Protein AF-T1H9W5-F1 (afdb_monomer)

Secondary structure (DSSP, 8-state):
--HHHHHHHHHHHHHHHHHHHHHHHHHHHHHHHHHTS---PPPS------PPPHHHHHHHHHHSS---EEEEEEE-TTS----HHHHHHHHHHH--TTTTT--EEEEEEEETTEEEEEES-HHHHHHHHT-HHHHTTTEEEEE-PPPPPEEEEEEEETT--HHHHHHHHHHHH-TTS-HHHHHHHEEEEEEES-TTSSEEEEEEEE-HHHHHHHHHH-EEEETTEEEEEEE-----B-TTT--BS--

Solvent-accessible surface area (backbone atoms only — not comparable to full-atom values): 14506 Å² total; per-residue (Å²): 138,61,68,74,58,53,54,56,52,50,52,52,53,50,51,52,51,53,53,51,50,52,54,50,52,53,50,52,53,51,51,50,56,60,69,69,49,80,74,84,72,75,71,94,70,72,79,71,80,76,66,84,45,70,67,58,55,53,50,55,61,68,70,68,60,79,82,60,37,47,32,38,37,30,67,40,94,88,58,84,88,50,48,28,69,55,48,51,49,50,48,60,74,67,50,62,51,74,88,70,72,54,60,70,78,45,79,45,78,74,51,73,51,20,33,31,40,30,23,73,42,68,71,53,52,53,51,62,52,67,37,62,67,43,56,75,68,47,37,42,58,41,72,64,68,82,83,66,51,39,34,32,38,39,63,40,59,55,88,58,49,75,66,55,50,52,51,30,38,38,60,70,70,38,69,90,56,57,68,68,63,46,58,78,34,46,41,82,73,51,79,47,75,65,89,90,50,68,46,28,26,42,33,32,39,28,36,70,71,55,46,54,55,55,58,73,58,41,51,48,45,45,88,95,38,82,18,48,50,48,79,51,78,85,85,51,63,27,89,86,78,66,41,72,72,74,113

Foldseek 3Di:
DPVVVVVVVVVVVVVVVVVVVVVVVVVVVVVVVVVPDPDPDDPPDPPPPPPQDPVNVVVVVVPPADDWWKKKKFAADPDDQDFCVVVVVLCVVQDDCVVVVFAWPDWDDDDRGMIMTTGNDPVNLVVVQPDVSCVVSRMHMDTPDDFFWKKKWWFAFPPDDPVLQLCQQCVQPPVPDDPVRSPVFKDWDDWDDDPPDRTIMTMIGGHPVVVVSCVVVQWTDRPPDTIGMDTDDDFDADPPPRDTPPD

Radius of gyration: 43.07 Å; Cα contacts (8 Å, |Δi|>4): 297; chains: 1; bounding box: 126×91×72 Å

Sequence (247 aa):
MVELLEDLVVERKTDELVQAQRRTEEAITSIQRTLARPSPQPPLAAEVERGVSFAAIVARQAEAAPPRQQLVVTTREGATPRTADEEKAAIKAVVKPVDGGWQVAGMKRRGPNSVLIETSSAAQASSIAQCPNLAGADLVVRPLGKLRPRIIVYGVPRALTEGEVLAAIKGQNFPNINEERFRESVKLVFKTGPRDRDMVNWVLEVTPEMRDIIKAQVRLYIEWNSCRVDDHLTVTRCYKCQALGHV

Structure (mmCIF, N/CA/C/O backbone):
data_AF-T1H9W5-F1
#
_entry.id   AF-T1H9W5-F1
#
loop_
_atom_site.group_PDB
_atom_site.id
_atom_site.type_symbol
_atom_site.label_atom_id
_atom_site.label_alt_id
_atom_site.label_comp_id
_atom_site.label_asym_id
_atom_site.label_entity_id
_atom_site.label_seq_id
_atom_site.pdbx_PDB_ins_code
_atom_site.Cartn_x
_atom_site.Cartn_y
_atom_site.Cartn_z
_atom_site.occupancy
_atom_site.B_iso_or_equiv
_atom_site.auth_seq_id
_atom_site.auth_comp_id
_atom_site.auth_asym_id
_atom_site.auth_atom_id
_atom_site.pdbx_PDB_model_num
ATOM 1 N N . MET A 1 1 ? -105.768 65.986 45.086 1.00 55.50 1 MET A N 1
ATOM 2 C CA . MET A 1 1 ? -104.878 65.268 46.032 1.00 55.50 1 MET A CA 1
ATOM 3 C C . MET A 1 1 ? -104.605 63.814 45.611 1.00 55.50 1 MET A C 1
ATOM 5 O O . MET A 1 1 ? -104.153 63.044 46.445 1.00 55.50 1 MET A O 1
ATOM 9 N N . VAL A 1 2 ? -104.873 63.429 44.352 1.00 57.81 2 VAL A N 1
ATOM 10 C CA . VAL A 1 2 ? -104.623 62.064 43.836 1.00 57.81 2 VAL A CA 1
ATOM 11 C C . VAL A 1 2 ? -103.510 62.082 42.778 1.00 57.81 2 VAL A C 1
ATOM 13 O O . VAL A 1 2 ? -102.620 61.249 42.847 1.00 57.81 2 VAL A O 1
ATOM 16 N N . GLU A 1 3 ? -103.452 63.110 41.923 1.00 56.12 3 GLU A N 1
ATOM 17 C CA . GLU A 1 3 ? -102.404 63.262 40.890 1.00 56.12 3 GLU A CA 1
ATOM 18 C C . GLU A 1 3 ? -100.976 63.369 41.465 1.00 56.12 3 GLU A C 1
ATOM 20 O O . GLU A 1 3 ? -100.061 62.712 40.987 1.00 56.12 3 GLU A O 1
ATOM 25 N N . LEU A 1 4 ? -100.788 64.079 42.586 1.00 57.84 4 LEU A N 1
ATOM 26 C CA . LEU A 1 4 ? -99.463 64.257 43.210 1.00 57.84 4 LEU A CA 1
ATOM 27 C C . LEU A 1 4 ? -98.840 62.962 43.768 1.00 57.84 4 LEU A C 1
ATOM 29 O O . LEU A 1 4 ? -97.636 62.917 44.007 1.00 57.84 4 LEU A O 1
ATOM 33 N N . LEU A 1 5 ? -99.645 61.926 44.029 1.00 60.09 5 LEU A N 1
ATOM 34 C CA . LEU A 1 5 ? -99.150 60.638 44.526 1.00 60.09 5 LEU A CA 1
ATOM 35 C C . LEU A 1 5 ? -98.729 59.708 43.385 1.00 60.09 5 LEU A C 1
ATOM 37 O O . LEU A 1 5 ? -97.821 58.902 43.575 1.00 60.09 5 LEU A O 1
ATOM 41 N N . GLU A 1 6 ? -99.354 59.824 42.213 1.00 60.50 6 GLU A N 1
ATOM 42 C CA . GLU A 1 6 ? -98.994 59.029 41.037 1.00 60.50 6 GLU A CA 1
ATOM 43 C C . GLU A 1 6 ? -97.672 59.516 40.430 1.00 60.50 6 GLU A C 1
ATOM 45 O O . GLU A 1 6 ? -96.794 58.691 40.166 1.00 60.50 6 GLU A O 1
ATOM 50 N N . ASP A 1 7 ? -97.462 60.833 40.349 1.00 61.91 7 ASP A N 1
ATOM 51 C CA . ASP A 1 7 ? -96.216 61.425 39.838 1.00 61.91 7 ASP A CA 1
ATOM 52 C C . ASP A 1 7 ? -94.989 61.030 40.685 1.00 61.91 7 ASP A C 1
ATOM 54 O O . ASP A 1 7 ? -93.958 60.621 40.152 1.00 61.91 7 ASP A O 1
ATOM 58 N N . LEU A 1 8 ? -95.124 61.014 42.017 1.00 64.75 8 LEU A N 1
ATOM 59 C CA . LEU A 1 8 ? -94.062 60.598 42.948 1.00 64.75 8 LEU A CA 1
ATOM 60 C C . LEU A 1 8 ? -93.696 59.106 42.835 1.00 64.75 8 LEU A C 1
ATOM 62 O O . LEU A 1 8 ? -92.560 58.709 43.111 1.00 64.75 8 LEU A O 1
ATOM 66 N N . VAL A 1 9 ? -94.654 58.253 42.458 1.00 68.06 9 VAL A N 1
ATOM 67 C CA . VAL A 1 9 ? -94.415 56.816 42.242 1.00 68.06 9 VAL A CA 1
ATOM 68 C C . VAL A 1 9 ? -93.754 56.574 40.886 1.00 68.06 9 VAL A C 1
ATOM 70 O O . VAL A 1 9 ? -92.906 55.683 40.776 1.00 68.06 9 VAL A O 1
ATOM 73 N N . VAL A 1 10 ? -94.104 57.366 39.870 1.00 69.44 10 VAL A N 1
ATOM 74 C CA . VAL A 1 10 ? -93.456 57.326 38.555 1.00 69.44 10 VAL A CA 1
ATOM 75 C C . VAL A 1 10 ? -92.003 57.786 38.665 1.00 69.44 10 VAL A C 1
ATOM 77 O O . VAL A 1 10 ? -91.128 57.051 38.211 1.00 69.44 10 VAL A O 1
ATOM 80 N N . GLU A 1 11 ? -91.725 58.895 39.359 1.00 69.50 11 GLU A N 1
ATOM 81 C CA . GLU A 1 11 ? -90.359 59.406 39.569 1.00 69.50 11 GLU A CA 1
ATOM 82 C C . GLU A 1 11 ? -89.449 58.387 40.276 1.00 69.50 11 GLU A C 1
ATOM 84 O O . GLU A 1 11 ? -88.335 58.111 39.825 1.00 69.50 11 GLU A O 1
ATOM 89 N N . ARG A 1 12 ? -89.944 57.725 41.333 1.00 72.19 12 ARG A N 1
ATOM 90 C CA . ARG A 1 12 ? -89.172 56.681 42.031 1.00 72.19 12 ARG A CA 1
ATOM 91 C C . ARG A 1 12 ? -88.879 55.471 41.150 1.00 72.19 12 ARG A C 1
ATOM 93 O O . ARG A 1 12 ? -87.768 54.948 41.184 1.00 72.19 12 ARG A O 1
ATOM 100 N N . LYS A 1 13 ? -89.847 55.031 40.340 1.00 75.56 13 LYS A N 1
ATOM 101 C CA . LYS A 1 13 ? -89.637 53.918 39.401 1.00 75.56 13 LYS A CA 1
ATOM 102 C C . LYS A 1 13 ? -88.671 54.292 38.279 1.00 75.56 13 LYS A C 1
ATOM 104 O O . LYS A 1 13 ? -87.887 53.443 37.855 1.00 75.56 13 LYS A O 1
ATOM 109 N N . THR A 1 14 ? -88.699 55.538 37.804 1.00 76.50 14 THR A N 1
ATOM 110 C CA . THR A 1 14 ? -87.731 56.014 36.810 1.00 76.50 14 THR A CA 1
ATOM 111 C C . THR A 1 14 ? -86.323 56.091 37.390 1.00 76.50 14 THR A C 1
ATOM 113 O O . THR A 1 14 ? -85.386 55.649 36.728 1.00 76.50 14 THR A O 1
ATOM 116 N N . ASP A 1 15 ? -86.165 56.529 38.641 1.00 80.38 15 ASP A N 1
ATOM 117 C CA . ASP A 1 15 ? -84.862 56.560 39.314 1.00 80.38 15 ASP A CA 1
ATOM 118 C C . ASP A 1 15 ? -84.287 55.153 39.530 1.00 80.38 15 ASP A C 1
ATOM 120 O O . ASP A 1 15 ? -83.098 54.921 39.292 1.00 80.38 15 ASP A O 1
ATOM 124 N N . GLU A 1 16 ? -85.122 54.184 39.914 1.00 82.69 16 GLU A N 1
ATOM 125 C CA . GLU A 1 16 ? -84.714 52.779 40.041 1.00 82.69 16 GLU A CA 1
ATOM 126 C C . GLU A 1 16 ? -84.266 52.184 38.697 1.00 82.69 16 GLU A C 1
ATOM 128 O O . GLU A 1 16 ? -83.243 51.494 38.633 1.00 82.69 16 GLU A O 1
ATOM 133 N N . LEU A 1 17 ? -84.977 52.491 37.606 1.00 81.00 17 LEU A N 1
ATOM 134 C CA . LEU A 1 17 ? -84.612 52.055 36.254 1.00 81.00 17 LEU A CA 1
ATOM 135 C C . LEU A 1 17 ? -83.297 52.686 35.777 1.00 81.00 17 LEU A C 1
ATOM 137 O O . LEU A 1 17 ? -82.452 51.986 35.215 1.00 81.00 17 LEU A O 1
ATOM 141 N N . VAL A 1 18 ? -83.081 53.975 36.049 1.00 84.19 18 VAL A N 1
ATOM 142 C CA . VAL A 1 18 ? -81.833 54.677 35.706 1.00 84.19 18 VAL A CA 1
ATOM 143 C C . VAL A 1 18 ? -80.653 54.117 36.505 1.00 84.19 18 VAL A C 1
ATOM 145 O O . VAL A 1 18 ? -79.568 53.909 35.955 1.00 84.19 18 VAL A O 1
ATOM 148 N N . GLN A 1 19 ? -80.846 53.806 37.790 1.00 84.44 19 GLN A N 1
ATOM 149 C CA . GLN A 1 19 ? -79.812 53.163 38.605 1.00 84.44 19 GLN A CA 1
ATOM 150 C C . GLN A 1 19 ? -79.506 51.736 38.134 1.00 84.44 19 GLN A C 1
ATOM 152 O O . GLN A 1 19 ? -78.340 51.332 38.127 1.00 84.44 19 GLN A O 1
ATOM 157 N N . ALA A 1 20 ? -80.520 50.980 37.706 1.00 83.69 20 ALA A N 1
ATOM 158 C CA . ALA A 1 20 ? -80.325 49.657 37.124 1.00 83.69 20 ALA A CA 1
ATOM 159 C C . ALA A 1 20 ? -79.524 49.730 35.812 1.00 83.69 20 ALA A C 1
ATOM 161 O O . ALA A 1 20 ? -78.570 48.969 35.646 1.00 83.69 20 ALA A O 1
ATOM 162 N N . GLN A 1 21 ? -79.836 50.685 34.927 1.00 85.12 21 GLN A N 1
ATOM 163 C CA . GLN A 1 21 ? -79.089 50.893 33.681 1.00 85.12 21 GLN A CA 1
ATOM 164 C C . GLN A 1 21 ? -77.616 51.234 33.939 1.00 85.12 21 GLN A C 1
ATOM 166 O O . GLN A 1 21 ? -76.739 50.578 33.376 1.00 85.12 21 GLN A O 1
ATOM 171 N N . ARG A 1 22 ? -77.317 52.149 34.871 1.00 87.44 22 ARG A N 1
ATOM 172 C CA . ARG A 1 22 ? -75.923 52.486 35.223 1.00 87.44 22 ARG A CA 1
ATOM 173 C C . ARG A 1 22 ? -75.125 51.276 35.708 1.00 87.44 22 ARG A C 1
ATOM 175 O O . ARG A 1 22 ? -73.997 51.072 35.271 1.00 87.44 22 ARG A O 1
ATOM 182 N N . ARG A 1 23 ? -75.723 50.417 36.542 1.00 87.44 23 ARG A N 1
ATOM 183 C CA . ARG A 1 23 ? -75.072 49.175 37.002 1.00 87.44 23 ARG A CA 1
ATOM 184 C C . ARG A 1 23 ? -74.772 48.223 35.846 1.00 87.44 23 ARG A C 1
ATOM 186 O O . ARG A 1 23 ? -73.725 47.579 35.840 1.00 87.44 23 ARG A O 1
ATOM 193 N N . THR A 1 24 ? -75.670 48.133 34.862 1.00 84.25 24 THR A N 1
ATOM 194 C CA . THR A 1 24 ? -75.424 47.303 33.674 1.00 84.25 24 THR A CA 1
ATOM 195 C C . THR A 1 24 ? -74.322 47.873 32.786 1.00 84.25 24 THR A C 1
ATOM 197 O O . THR A 1 24 ? -73.483 47.112 32.309 1.00 84.25 24 THR A O 1
ATOM 200 N N . GLU A 1 25 ? -74.250 49.194 32.619 1.00 88.88 25 GLU A N 1
ATOM 201 C CA . GLU A 1 25 ? -73.195 49.852 31.838 1.00 88.88 25 GLU A CA 1
ATOM 202 C C . GLU A 1 25 ? -71.820 49.708 32.499 1.00 88.88 25 GLU A C 1
ATOM 204 O O . GLU A 1 25 ? -70.830 49.407 31.827 1.00 88.88 25 GLU A O 1
ATOM 209 N N . GLU A 1 26 ? -71.752 49.837 33.825 1.00 88.38 26 GLU A N 1
ATOM 210 C CA . GLU A 1 26 ? -70.535 49.592 34.603 1.00 88.38 26 GLU A CA 1
ATOM 211 C C . GLU A 1 26 ? -70.078 48.131 34.482 1.00 88.38 26 GLU A C 1
ATOM 213 O O . GLU A 1 26 ? -68.894 47.863 34.243 1.00 88.38 26 GLU A O 1
ATOM 218 N N . ALA A 1 27 ? -71.014 47.178 34.558 1.00 85.25 27 ALA A N 1
ATOM 219 C CA . ALA A 1 27 ? -70.727 45.760 34.366 1.00 85.25 27 ALA A CA 1
ATOM 220 C C . ALA A 1 27 ? -70.200 45.471 32.950 1.00 85.25 27 ALA A C 1
ATOM 222 O O . ALA A 1 27 ? -69.163 44.820 32.806 1.00 85.25 27 ALA A O 1
ATOM 223 N N . ILE A 1 28 ? -70.842 46.009 31.908 1.00 86.00 28 ILE A N 1
ATOM 224 C CA . ILE A 1 28 ? -70.407 45.854 30.510 1.00 86.00 28 ILE A CA 1
ATOM 225 C C . ILE A 1 28 ? -69.014 46.460 30.310 1.00 86.00 28 ILE A C 1
ATOM 227 O O . ILE A 1 28 ? -68.145 45.825 29.710 1.00 86.00 28 ILE A O 1
ATOM 231 N N . THR A 1 29 ? -68.765 47.643 30.874 1.00 86.94 29 THR A N 1
ATOM 232 C CA . THR A 1 29 ? -67.461 48.316 30.798 1.00 86.94 29 THR A CA 1
ATOM 233 C C . THR A 1 29 ? -66.364 47.483 31.467 1.00 86.94 29 THR A C 1
ATOM 235 O O . THR A 1 29 ? -65.247 47.387 30.953 1.00 86.94 29 THR A O 1
ATOM 238 N N . SER A 1 30 ? -66.671 46.835 32.596 1.00 83.94 30 SER A N 1
ATOM 239 C CA . SER A 1 30 ? -65.722 45.950 33.281 1.00 83.94 30 SER A CA 1
ATOM 240 C C . SER A 1 30 ? -65.369 44.719 32.435 1.00 83.94 30 SER A C 1
ATOM 242 O O . SER A 1 30 ? -64.188 44.408 32.274 1.00 83.94 30 SER A O 1
ATOM 244 N N . ILE A 1 31 ? -66.366 44.093 31.798 1.00 81.38 31 ILE A N 1
ATOM 245 C CA . ILE A 1 31 ? -66.194 42.914 30.940 1.00 81.38 31 ILE A CA 1
ATOM 246 C C . ILE A 1 31 ? -65.383 43.275 29.692 1.00 81.38 31 ILE A C 1
ATOM 248 O O . ILE A 1 31 ? -64.461 42.547 29.323 1.00 81.38 31 ILE A O 1
ATOM 252 N N . GLN A 1 32 ? -65.663 44.426 29.075 1.00 82.56 32 GLN A N 1
ATOM 253 C CA . GLN A 1 32 ? -64.900 44.912 27.924 1.00 82.56 32 GLN A CA 1
ATOM 254 C C . GLN A 1 32 ? -63.424 45.147 28.271 1.00 82.56 32 GLN A C 1
ATOM 256 O O . GLN A 1 32 ? -62.556 44.776 27.483 1.00 82.56 32 GLN A O 1
ATOM 261 N N . ARG A 1 33 ? -63.106 45.674 29.465 1.00 76.88 33 ARG A N 1
ATOM 262 C CA . ARG A 1 33 ? -61.707 45.797 29.919 1.00 76.88 33 ARG A CA 1
ATOM 263 C C . ARG A 1 33 ? -61.034 44.445 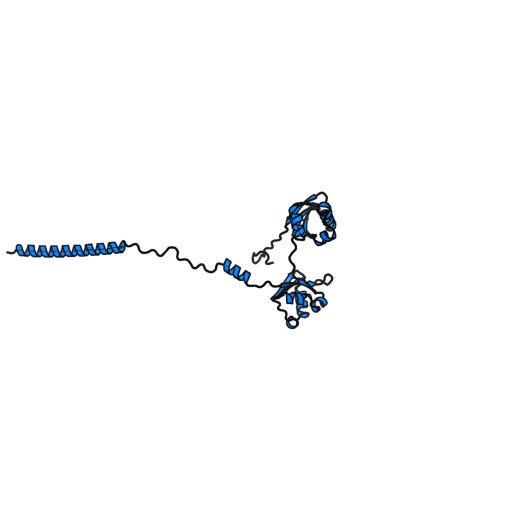30.136 1.00 76.88 33 ARG A C 1
ATOM 265 O O . ARG A 1 33 ? -59.842 44.321 29.864 1.00 76.88 33 ARG A O 1
ATOM 272 N N . THR A 1 34 ? -61.763 43.444 30.626 1.00 74.81 34 THR A N 1
ATOM 273 C CA . THR A 1 34 ? -61.215 42.093 30.806 1.00 74.81 34 THR A CA 1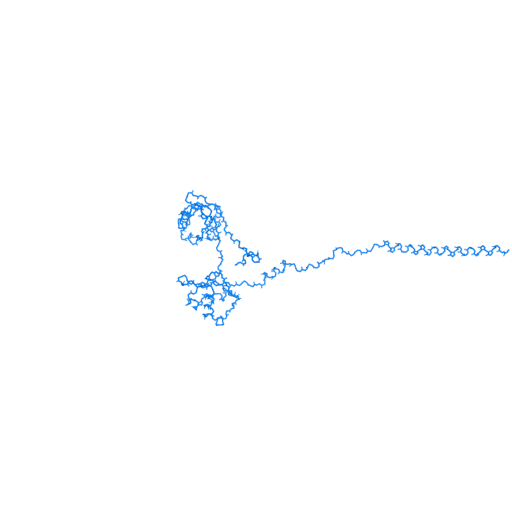
ATOM 274 C C . THR A 1 34 ? -60.943 41.413 29.464 1.00 74.81 34 THR A C 1
ATOM 276 O O . THR A 1 34 ? -59.885 40.812 29.303 1.00 74.81 34 THR A O 1
ATOM 279 N N . LEU A 1 35 ? -61.846 41.554 28.487 1.00 70.88 35 LEU A N 1
ATOM 280 C CA . LEU A 1 35 ? -61.692 40.977 27.146 1.00 70.88 35 LEU A CA 1
ATOM 281 C C . LEU A 1 35 ? -60.634 41.697 26.297 1.00 70.88 35 LEU A C 1
ATOM 283 O O . LEU A 1 35 ? -59.961 41.061 25.493 1.00 70.88 35 LEU A O 1
ATOM 287 N N . ALA A 1 36 ? -60.447 43.006 26.492 1.00 68.44 36 ALA A N 1
ATOM 288 C CA . ALA A 1 36 ? -59.421 43.786 25.798 1.00 68.44 36 ALA A CA 1
ATOM 289 C C . ALA A 1 36 ? -57.997 43.542 26.330 1.00 68.44 36 ALA A C 1
ATOM 291 O O . ALA A 1 36 ? -57.040 44.109 25.801 1.00 68.44 36 ALA A O 1
ATOM 292 N N . ARG A 1 37 ? -57.828 42.728 27.380 1.00 67.81 37 ARG A N 1
ATOM 293 C CA . ARG A 1 37 ? -56.508 42.389 27.906 1.00 67.81 37 ARG A CA 1
ATOM 294 C C . ARG A 1 37 ? -55.899 41.299 27.015 1.00 67.81 37 ARG A C 1
ATOM 296 O O . ARG A 1 37 ? -56.406 40.177 27.029 1.00 67.81 37 ARG A O 1
ATOM 303 N N . PRO A 1 38 ? -54.833 41.578 26.242 1.00 61.84 38 PRO A N 1
ATOM 304 C CA . PRO A 1 38 ? -54.198 40.541 25.444 1.00 61.84 38 PRO A CA 1
ATOM 305 C C . PRO A 1 38 ? -53.667 39.464 26.391 1.00 61.84 38 PRO A C 1
ATOM 307 O O . PRO A 1 38 ? -52.909 39.752 27.320 1.00 61.84 38 PRO A O 1
ATOM 310 N N . SER A 1 39 ? -54.100 38.221 26.184 1.00 64.38 39 SER A N 1
ATOM 311 C CA . SER A 1 39 ? -53.556 37.071 26.897 1.00 64.38 39 SER A CA 1
ATOM 312 C C . SER A 1 39 ? -52.045 37.005 26.647 1.00 64.38 39 SER A C 1
ATOM 314 O O . SER A 1 39 ? -51.642 37.122 25.484 1.00 64.38 39 SER A O 1
ATOM 316 N N . PRO A 1 40 ? -51.200 36.820 27.678 1.00 61.81 40 PRO A N 1
ATOM 317 C CA . PRO A 1 40 ? -49.774 36.632 27.467 1.00 61.81 40 PRO A CA 1
ATOM 318 C C . PRO A 1 40 ? -49.586 35.384 26.603 1.00 61.81 40 PRO A C 1
ATOM 320 O O . PRO A 1 40 ? -49.933 34.277 27.012 1.00 61.81 40 PRO A O 1
ATOM 323 N N . GLN A 1 41 ? -49.099 35.572 25.377 1.00 60.28 41 GLN A N 1
ATOM 324 C CA . GLN A 1 41 ? -48.722 34.445 24.538 1.00 60.28 41 GLN A CA 1
ATOM 325 C C . GLN A 1 41 ? -47.519 33.759 25.197 1.00 60.28 41 GLN A C 1
ATOM 327 O O . GLN A 1 41 ? -46.576 34.454 25.591 1.00 60.28 41 GLN A O 1
ATOM 332 N N . PRO A 1 42 ? -47.525 32.423 25.345 1.00 61.69 42 PRO A N 1
ATOM 333 C CA . PRO A 1 42 ? -46.321 31.718 25.752 1.00 61.69 42 PRO A CA 1
ATOM 334 C C . PRO A 1 42 ? -45.212 32.022 24.730 1.00 61.69 42 PRO A C 1
ATOM 336 O O . PRO A 1 42 ? -45.506 32.126 23.534 1.00 61.69 42 PRO A O 1
ATOM 339 N N . PRO A 1 43 ? -43.953 32.211 25.164 1.00 63.09 43 PRO A N 1
ATOM 340 C CA . PRO A 1 43 ? -42.864 32.519 24.248 1.00 63.09 43 PRO A CA 1
ATOM 341 C C . PRO A 1 43 ? -42.774 31.433 23.170 1.00 63.09 43 PRO A C 1
ATOM 343 O O . PRO A 1 43 ? -42.706 30.245 23.473 1.00 63.09 43 PRO A O 1
ATOM 346 N N . LEU A 1 44 ? -42.764 31.853 21.902 1.00 57.53 44 LEU A N 1
ATOM 347 C CA . LEU A 1 44 ? -42.760 30.979 20.718 1.00 57.53 44 LEU A CA 1
ATOM 348 C C . LEU A 1 44 ? -41.480 30.122 20.589 1.00 57.53 44 LEU A C 1
ATOM 350 O O . LEU A 1 44 ? -41.373 29.281 19.704 1.00 57.53 44 LEU A O 1
ATOM 354 N N . ALA A 1 45 ? -40.511 30.325 21.479 1.00 56.59 45 ALA A N 1
ATOM 355 C CA . ALA A 1 45 ? -39.283 29.558 21.579 1.00 56.59 45 ALA A CA 1
ATOM 356 C C . ALA A 1 45 ? -39.168 28.969 22.989 1.00 56.59 45 ALA A C 1
ATOM 358 O O . ALA A 1 45 ? -38.380 29.431 23.810 1.00 56.59 45 ALA A O 1
ATOM 359 N N . ALA A 1 46 ? -39.958 27.935 23.278 1.00 55.72 46 ALA A N 1
ATOM 360 C CA . ALA A 1 46 ? -39.495 26.955 24.247 1.00 55.72 46 ALA A CA 1
ATOM 361 C C . ALA A 1 46 ? -38.229 26.334 23.642 1.00 55.72 46 ALA A C 1
ATOM 363 O O . ALA A 1 46 ? -38.292 25.728 22.569 1.00 55.72 46 ALA A O 1
ATOM 364 N N . GLU A 1 47 ? -37.073 26.552 24.271 1.00 54.44 47 GLU A N 1
ATOM 365 C CA . GLU A 1 47 ? -35.858 25.814 23.949 1.00 54.44 47 GLU A CA 1
ATOM 366 C C . GLU A 1 47 ? -36.176 24.330 24.112 1.00 54.44 47 GLU A C 1
ATOM 368 O O . GLU A 1 47 ? -36.233 23.799 25.217 1.00 54.44 47 GLU A O 1
ATOM 373 N N . VAL A 1 48 ? -36.453 23.659 22.995 1.00 57.91 48 VAL A N 1
ATOM 374 C CA . VAL A 1 48 ? -36.484 22.204 22.955 1.00 57.91 48 VAL A CA 1
ATOM 375 C C . VAL A 1 48 ? -35.100 21.779 23.413 1.00 57.91 48 VAL A C 1
ATOM 377 O O . VAL A 1 48 ? -34.125 22.076 22.715 1.00 57.91 48 VAL A O 1
ATOM 380 N N . GLU A 1 49 ? -35.005 21.147 24.586 1.00 59.59 49 GLU A N 1
ATOM 381 C CA . GLU A 1 49 ? -33.762 20.538 25.044 1.00 59.59 49 GLU A CA 1
ATOM 382 C C . GLU A 1 49 ? -33.268 19.649 23.910 1.00 59.59 49 GLU A C 1
ATOM 384 O O . GLU A 1 49 ? -33.860 18.615 23.584 1.00 59.59 49 GLU A O 1
ATOM 389 N N . ARG A 1 50 ? -32.229 20.115 23.213 1.00 62.62 50 ARG A N 1
ATOM 390 C CA . ARG A 1 50 ? -31.662 19.374 22.099 1.00 62.62 50 ARG A CA 1
ATOM 391 C C . ARG A 1 50 ? -31.045 18.140 22.726 1.00 62.62 50 ARG A C 1
ATOM 393 O O . ARG A 1 50 ? -29.964 18.218 23.308 1.00 62.62 50 ARG A O 1
ATOM 400 N N . GLY A 1 51 ? -31.752 17.016 22.622 1.00 69.81 51 GLY A N 1
ATOM 401 C CA . GLY A 1 51 ? -31.206 15.716 22.970 1.00 69.81 51 GLY A CA 1
ATOM 402 C C . GLY A 1 51 ? -29.829 15.556 22.331 1.00 69.81 51 GLY A C 1
ATOM 403 O O . GLY A 1 51 ? -29.545 16.148 21.283 1.00 69.81 51 GLY A O 1
ATOM 404 N N . VAL A 1 52 ? -28.960 14.792 22.995 1.00 74.44 52 VAL A N 1
ATOM 405 C CA . VAL A 1 52 ? -27.578 14.578 22.555 1.00 74.44 52 VAL A CA 1
ATOM 406 C C . VAL A 1 52 ? -27.581 14.264 21.062 1.00 74.44 52 VAL A C 1
ATOM 408 O O . VAL A 1 52 ? -28.198 13.292 20.623 1.00 74.44 52 VAL A O 1
ATOM 411 N N . SER A 1 53 ? -26.944 15.131 20.273 1.00 81.75 53 SER A N 1
ATOM 412 C CA . SER A 1 53 ? -26.976 14.997 18.822 1.00 81.75 53 SER A CA 1
ATOM 413 C C . SER A 1 53 ? -26.350 13.665 18.418 1.00 81.75 53 SER A C 1
ATOM 415 O O . SER A 1 53 ? -25.409 13.186 19.056 1.00 81.75 53 SER A O 1
ATOM 417 N N . PHE A 1 54 ? -26.834 13.070 17.328 1.00 74.50 54 PHE A N 1
ATOM 418 C CA . PHE A 1 54 ? -26.240 11.845 16.791 1.00 74.50 54 PHE A CA 1
ATOM 419 C C . PHE A 1 54 ? -24.720 11.995 16.594 1.00 74.50 54 PHE A C 1
ATOM 421 O O . PHE A 1 54 ? -23.957 11.103 16.953 1.00 74.50 54 PHE A O 1
ATOM 428 N N . ALA A 1 55 ? -24.270 13.168 16.131 1.00 73.81 55 ALA A N 1
ATOM 429 C CA . ALA A 1 55 ? -22.853 13.495 16.003 1.00 73.81 55 ALA A CA 1
ATOM 430 C C . ALA A 1 55 ? -22.094 13.428 17.344 1.00 73.81 55 ALA A C 1
ATOM 432 O O . ALA A 1 55 ? -20.990 12.893 17.385 1.00 73.81 55 ALA A O 1
ATOM 433 N N . ALA A 1 56 ? -22.685 13.901 18.447 1.00 78.06 56 ALA A N 1
ATOM 434 C CA . ALA A 1 56 ? -22.083 13.822 19.779 1.00 78.06 56 ALA A CA 1
ATOM 435 C C . ALA A 1 56 ? -22.046 12.384 20.333 1.00 78.06 56 ALA A C 1
ATOM 437 O O . ALA A 1 56 ? -21.095 12.011 21.019 1.00 78.06 56 ALA A O 1
ATOM 438 N N . ILE A 1 57 ? -23.038 11.549 20.005 1.00 76.50 57 ILE A N 1
ATOM 439 C CA . ILE A 1 57 ? -23.035 10.120 20.362 1.00 76.50 57 ILE A CA 1
ATOM 440 C C . ILE A 1 57 ? -21.927 9.379 19.601 1.00 76.50 57 ILE A C 1
ATOM 442 O O . ILE A 1 57 ? -21.174 8.612 20.201 1.00 76.50 57 ILE A O 1
ATOM 446 N N . VAL A 1 58 ? -21.787 9.637 18.297 1.00 73.25 58 VAL A N 1
ATOM 447 C CA . VAL A 1 58 ? -20.736 9.033 17.460 1.00 73.25 58 VAL A CA 1
ATOM 448 C C . VAL A 1 58 ? -19.343 9.495 17.893 1.00 73.25 58 VAL A C 1
ATOM 450 O O . VAL A 1 58 ? -18.439 8.668 17.997 1.00 73.25 58 VAL A O 1
ATOM 453 N N . ALA A 1 59 ? -19.169 10.781 18.213 1.00 69.44 59 ALA A N 1
ATOM 454 C CA . ALA A 1 59 ? -17.904 11.306 18.729 1.00 69.44 59 ALA A CA 1
ATOM 455 C C . ALA A 1 59 ? -17.488 10.602 20.032 1.00 69.44 59 ALA A C 1
ATOM 457 O O . ALA A 1 59 ? -16.366 10.114 20.138 1.00 69.44 59 ALA A O 1
ATOM 458 N N . ARG A 1 60 ? -18.426 10.422 20.972 1.00 62.69 60 ARG A N 1
ATOM 459 C CA . ARG A 1 60 ? -18.179 9.675 22.216 1.00 62.69 60 ARG A CA 1
ATOM 460 C C . ARG A 1 60 ? -17.805 8.211 21.984 1.00 62.69 60 ARG A C 1
ATOM 462 O O . ARG A 1 60 ? -16.983 7.673 22.717 1.00 62.69 60 ARG A O 1
ATOM 469 N N . GLN A 1 61 ? -18.388 7.553 20.981 1.00 60.03 61 GLN A N 1
ATOM 470 C CA . GLN A 1 61 ? -18.003 6.183 20.622 1.00 60.03 61 GLN A CA 1
ATOM 471 C C . GLN A 1 61 ? -16.609 6.111 19.988 1.00 60.03 61 GLN A C 1
ATOM 473 O O . GLN A 1 61 ? -15.892 5.138 20.218 1.00 60.03 61 GLN A O 1
ATOM 478 N N . ALA A 1 62 ? -16.213 7.129 19.220 1.00 57.78 62 ALA A N 1
ATOM 479 C CA . ALA A 1 62 ? -14.886 7.209 18.614 1.00 57.78 62 ALA A CA 1
ATOM 480 C C . ALA A 1 62 ? -13.777 7.485 19.647 1.00 57.78 62 ALA A C 1
ATOM 482 O O . ALA A 1 62 ? -12.669 6.977 19.496 1.00 57.78 62 ALA A O 1
ATOM 483 N N . GLU A 1 63 ? -14.074 8.236 20.711 1.00 55.38 63 GLU A N 1
ATOM 484 C CA . GLU A 1 63 ? -13.119 8.568 21.782 1.00 55.38 63 GLU A CA 1
ATOM 485 C C . GLU A 1 63 ? -12.888 7.432 22.799 1.00 55.38 63 GLU A C 1
ATOM 487 O O . GLU A 1 63 ? -11.893 7.445 23.521 1.00 55.38 63 GLU A O 1
ATOM 492 N N 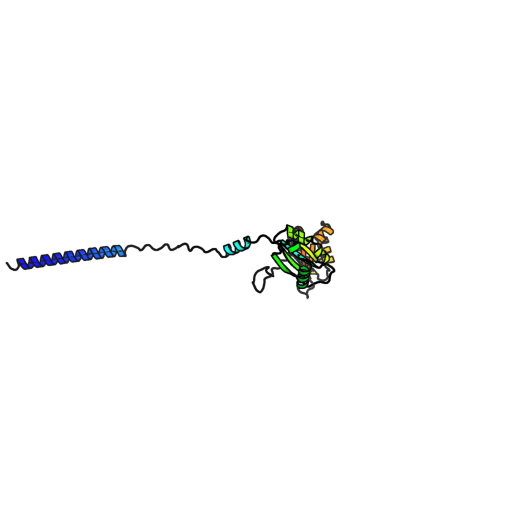. ALA A 1 64 ? -13.774 6.433 22.876 1.00 52.38 64 ALA A N 1
ATOM 493 C CA . ALA A 1 64 ? -13.824 5.514 24.019 1.00 52.38 64 ALA A CA 1
ATOM 494 C C . ALA A 1 64 ? -12.886 4.291 23.959 1.00 52.38 64 ALA A C 1
ATOM 496 O O . ALA A 1 64 ? -12.753 3.587 24.961 1.00 52.38 64 ALA A O 1
ATOM 497 N N . ALA A 1 65 ? -12.242 3.989 22.827 1.00 57.97 65 ALA A N 1
ATOM 498 C CA . ALA A 1 65 ? -11.403 2.794 22.711 1.00 57.97 65 ALA A CA 1
ATOM 499 C C . ALA A 1 65 ? -9.908 3.154 22.643 1.00 57.97 65 ALA A C 1
ATOM 501 O O . ALA A 1 65 ? -9.497 3.812 21.684 1.00 57.97 65 ALA A O 1
ATOM 502 N N . PRO A 1 66 ? -9.062 2.690 23.589 1.00 60.09 66 PRO A N 1
ATOM 503 C CA . PRO A 1 66 ? -7.619 2.842 23.448 1.00 60.09 66 PRO A CA 1
ATOM 504 C C . PRO A 1 66 ? -7.145 2.152 22.157 1.00 60.09 66 PRO A C 1
ATOM 506 O O . PRO A 1 66 ? -7.698 1.106 21.784 1.00 60.09 66 PRO A O 1
ATOM 509 N N . PRO A 1 67 ? -6.137 2.712 21.460 1.00 63.53 67 PRO A N 1
ATOM 510 C CA . PRO A 1 67 ? -5.662 2.168 20.196 1.00 63.53 67 PRO A CA 1
ATOM 511 C C . PRO A 1 67 ? -5.137 0.748 20.414 1.00 63.53 67 PRO A C 1
ATOM 513 O O . PRO A 1 67 ? -4.110 0.531 21.057 1.00 63.53 67 PRO A O 1
ATOM 516 N N . ARG A 1 68 ? -5.870 -0.231 19.880 1.00 72.44 68 ARG A N 1
ATOM 517 C CA . ARG A 1 68 ? -5.479 -1.640 19.937 1.00 72.44 68 ARG A CA 1
ATOM 518 C C . ARG A 1 68 ? -4.258 -1.851 19.060 1.00 72.44 68 ARG A C 1
ATOM 520 O O . ARG A 1 68 ? -4.222 -1.400 17.916 1.00 72.44 68 ARG A O 1
ATOM 527 N N . GLN A 1 69 ? -3.279 -2.570 19.585 1.00 76.62 69 GLN A N 1
ATOM 528 C CA . GLN A 1 69 ? -2.114 -2.964 18.811 1.00 76.62 69 GLN A CA 1
ATOM 529 C C . GLN A 1 69 ? -2.495 -4.164 17.955 1.00 76.62 69 GLN A C 1
ATOM 531 O O . GLN A 1 69 ? -3.092 -5.126 18.435 1.00 76.62 69 GLN A O 1
ATOM 536 N N . GLN A 1 70 ? -2.209 -4.072 16.662 1.00 76.75 70 GLN A N 1
ATOM 537 C CA . GLN A 1 70 ? -2.591 -5.085 15.691 1.00 76.75 70 GLN A CA 1
ATOM 538 C C . GLN A 1 70 ? -1.337 -5.790 15.184 1.00 76.75 70 GLN A C 1
ATOM 540 O O . GLN A 1 70 ? -0.416 -5.157 14.671 1.00 76.75 70 GLN A O 1
ATOM 545 N N . LEU A 1 71 ? -1.306 -7.109 15.326 1.00 76.88 71 LEU A N 1
ATOM 546 C CA . LEU A 1 71 ? -0.249 -7.972 14.819 1.00 76.88 71 LEU A CA 1
ATOM 547 C C . LEU A 1 71 ? -0.798 -8.801 13.670 1.00 76.88 71 LEU A C 1
ATOM 549 O O . LEU A 1 71 ? -1.885 -9.370 13.764 1.00 76.88 71 LEU A O 1
ATOM 553 N N . VAL A 1 72 ? -0.032 -8.896 12.594 1.00 77.75 72 VAL A N 1
ATOM 554 C CA . VAL A 1 72 ? -0.322 -9.784 11.476 1.00 77.75 72 VAL A CA 1
ATOM 555 C C . VAL A 1 72 ? 0.558 -11.013 11.609 1.00 77.75 72 VAL A C 1
ATOM 557 O O . VAL A 1 72 ? 1.783 -10.909 11.640 1.00 77.75 72 VAL A O 1
ATOM 560 N N . VAL A 1 73 ? -0.077 -12.174 11.656 1.00 78.31 73 VAL A N 1
ATOM 561 C CA . VAL A 1 73 ? 0.583 -13.472 11.592 1.00 78.31 73 VAL A CA 1
ATOM 562 C C . VAL A 1 73 ? 0.399 -14.023 10.185 1.00 78.31 73 VAL A C 1
ATOM 564 O O . VAL A 1 73 ? -0.720 -14.066 9.670 1.00 78.31 73 VAL A O 1
ATOM 567 N N . THR A 1 74 ? 1.507 -14.403 9.560 1.00 71.38 74 THR A N 1
ATOM 568 C CA . THR A 1 74 ? 1.557 -15.038 8.236 1.00 71.38 74 THR A CA 1
ATOM 569 C C . THR A 1 74 ? 2.455 -16.258 8.298 1.00 71.38 74 THR A C 1
ATOM 571 O O . THR A 1 74 ? 3.471 -16.218 8.991 1.00 71.38 74 THR A O 1
ATOM 574 N N . THR A 1 75 ? 2.158 -17.306 7.535 1.00 71.62 75 THR A N 1
ATOM 575 C CA . THR A 1 75 ? 3.142 -18.367 7.273 1.00 71.62 75 THR A CA 1
ATOM 576 C C . THR A 1 75 ? 4.426 -17.800 6.662 1.00 71.62 75 THR A C 1
ATOM 578 O O . THR A 1 75 ? 4.381 -16.877 5.844 1.00 71.62 75 THR A O 1
ATOM 581 N N . ARG A 1 76 ? 5.574 -18.358 7.053 1.00 71.12 76 ARG A N 1
ATOM 582 C CA . ARG A 1 76 ? 6.888 -18.055 6.475 1.00 71.12 76 ARG A CA 1
ATOM 583 C C . ARG A 1 76 ? 6.865 -18.278 4.957 1.00 71.12 76 ARG A C 1
ATOM 585 O O . ARG A 1 76 ? 6.278 -19.246 4.474 1.00 71.12 76 ARG A O 1
ATOM 592 N N . GLU A 1 77 ? 7.514 -17.382 4.213 1.00 57.28 77 GLU A N 1
ATOM 593 C CA . GLU A 1 77 ? 7.701 -17.515 2.763 1.00 57.28 77 GLU A CA 1
ATOM 594 C C . GLU A 1 77 ? 8.470 -18.818 2.473 1.00 57.28 77 GLU A C 1
ATOM 596 O O . GLU A 1 77 ? 9.624 -18.956 2.871 1.00 57.28 77 GLU A O 1
ATOM 601 N N . GLY A 1 78 ? 7.798 -19.799 1.859 1.00 52.09 78 GLY A N 1
ATOM 602 C CA . GLY A 1 78 ? 8.347 -21.133 1.566 1.00 52.09 78 GLY A CA 1
ATOM 603 C C . GLY A 1 78 ? 7.617 -22.309 2.232 1.00 52.09 78 GLY A C 1
ATOM 604 O O . GLY A 1 78 ? 7.829 -23.448 1.825 1.00 52.09 78 GLY A O 1
ATOM 605 N N . ALA A 1 79 ? 6.730 -22.063 3.201 1.00 60.06 79 ALA A N 1
ATOM 606 C CA . ALA A 1 79 ? 5.850 -23.095 3.757 1.00 60.06 79 ALA A CA 1
ATOM 607 C C . ALA A 1 79 ? 4.576 -23.266 2.906 1.00 60.06 79 ALA A C 1
ATOM 609 O O . ALA A 1 79 ? 4.154 -22.343 2.205 1.00 60.06 79 ALA A O 1
ATOM 610 N N . THR A 1 80 ? 3.934 -24.441 2.973 1.00 57.09 80 THR A N 1
ATOM 611 C CA . THR A 1 80 ? 2.645 -24.679 2.299 1.00 57.09 80 THR A CA 1
ATOM 612 C C . THR A 1 80 ? 1.627 -23.626 2.749 1.00 57.09 80 THR A C 1
ATOM 614 O O . THR A 1 80 ? 1.419 -23.502 3.962 1.00 57.09 80 THR A O 1
ATOM 617 N N . PRO A 1 81 ? 0.994 -22.878 1.825 1.00 59.62 81 PRO A N 1
ATOM 618 C CA . PRO A 1 81 ? 0.047 -21.834 2.187 1.00 59.62 81 PRO A CA 1
ATOM 619 C C . PRO A 1 81 ? -1.135 -22.465 2.921 1.00 59.62 81 PRO A C 1
ATOM 621 O O . PRO A 1 81 ? -1.904 -23.223 2.333 1.00 59.62 81 PRO A O 1
ATOM 624 N N . ARG A 1 82 ? -1.256 -22.168 4.215 1.00 64.94 82 ARG A N 1
ATOM 625 C CA . ARG A 1 82 ? -2.400 -22.584 5.026 1.00 64.94 82 ARG A CA 1
ATOM 626 C C . ARG A 1 82 ? -3.506 -21.554 4.897 1.00 64.94 82 ARG A C 1
ATOM 628 O O . ARG A 1 82 ? -3.251 -20.351 4.815 1.00 64.94 82 ARG A O 1
ATOM 635 N N . THR A 1 83 ? -4.746 -22.024 4.902 1.00 74.00 83 THR A N 1
ATOM 636 C CA . THR A 1 83 ? -5.895 -21.118 4.924 1.00 74.00 83 THR A CA 1
ATOM 637 C C . THR A 1 83 ? -5.918 -20.391 6.268 1.00 74.00 83 THR A C 1
ATOM 639 O O . THR A 1 83 ? -5.595 -20.980 7.295 1.00 74.00 83 THR A O 1
ATOM 642 N N . ALA A 1 84 ? -6.352 -19.130 6.313 1.00 70.56 84 ALA A N 1
ATOM 643 C CA . ALA A 1 84 ? -6.373 -18.363 7.562 1.00 70.56 84 ALA A CA 1
ATOM 644 C C . ALA A 1 84 ? -7.131 -19.049 8.721 1.00 70.56 84 ALA A C 1
ATOM 646 O O . ALA A 1 84 ? -6.852 -18.769 9.882 1.00 70.56 84 ALA A O 1
ATOM 647 N N . ASP A 1 85 ? -8.089 -19.936 8.444 1.00 75.38 85 ASP A N 1
ATOM 648 C CA . ASP A 1 85 ? -8.792 -20.695 9.487 1.00 75.38 85 ASP A CA 1
ATOM 649 C C . ASP A 1 85 ? -7.953 -21.868 10.032 1.00 75.38 85 ASP A C 1
ATOM 651 O O . ASP A 1 85 ? -7.988 -22.145 11.232 1.00 75.38 85 ASP A O 1
ATOM 655 N N . GLU A 1 86 ? -7.108 -22.474 9.197 1.00 77.06 86 GLU A N 1
ATOM 656 C CA . GLU A 1 86 ? -6.097 -23.455 9.608 1.00 77.06 86 GLU A CA 1
ATOM 657 C C . GLU A 1 86 ? -4.963 -22.780 10.387 1.00 77.06 86 GLU A C 1
ATOM 659 O O . GLU A 1 86 ? -4.507 -23.309 11.397 1.00 77.06 86 GLU A O 1
ATOM 664 N N . GLU A 1 87 ? -4.542 -21.577 9.979 1.00 75.38 87 GLU A N 1
ATOM 665 C CA . GLU A 1 87 ? -3.574 -20.770 10.732 1.00 75.38 87 GLU A CA 1
ATOM 666 C C . GLU A 1 87 ? -4.117 -20.401 12.118 1.00 75.38 87 GLU A C 1
ATOM 668 O O . GLU A 1 87 ? -3.408 -20.530 13.114 1.00 75.38 87 GLU A O 1
ATOM 673 N N . LYS A 1 88 ? -5.396 -20.011 12.225 1.00 77.19 88 LYS A N 1
ATOM 674 C CA . LYS A 1 88 ? -6.044 -19.777 13.528 1.00 77.19 88 LYS A CA 1
ATOM 675 C C . LYS A 1 88 ? -6.050 -21.035 14.390 1.00 77.19 88 LYS A C 1
ATOM 677 O O . LYS A 1 88 ? -5.812 -20.937 15.593 1.00 77.19 88 LYS A O 1
ATOM 682 N N . ALA A 1 89 ? -6.341 -22.197 13.805 1.00 78.44 89 ALA A N 1
ATOM 683 C CA . ALA A 1 89 ? -6.319 -23.467 14.524 1.00 78.44 89 ALA A CA 1
ATOM 684 C C . ALA A 1 89 ? -4.899 -23.812 15.003 1.00 78.44 89 ALA A C 1
ATOM 686 O O . ALA A 1 89 ? -4.719 -24.162 16.168 1.00 78.44 89 ALA A O 1
ATOM 687 N N . ALA A 1 90 ? -3.890 -23.618 14.151 1.00 76.44 90 ALA A N 1
ATOM 688 C CA . ALA A 1 90 ? -2.487 -23.818 14.495 1.00 76.44 90 ALA A CA 1
ATOM 689 C C . ALA A 1 90 ? -2.035 -22.877 15.622 1.00 76.44 90 ALA A C 1
ATOM 691 O O . ALA A 1 90 ? -1.421 -23.329 16.585 1.00 76.44 90 ALA A O 1
ATOM 692 N N . ILE A 1 91 ? -2.401 -21.591 15.569 1.00 78.19 91 ILE A N 1
ATOM 693 C CA . ILE A 1 91 ? -2.071 -20.639 16.638 1.00 78.19 91 ILE A CA 1
ATOM 694 C C . ILE A 1 91 ? -2.752 -21.049 17.949 1.00 78.19 91 ILE A C 1
ATOM 696 O O . ILE A 1 91 ? -2.102 -21.036 18.986 1.00 78.19 91 ILE A O 1
ATOM 700 N N . LYS A 1 92 ? -4.022 -21.472 17.924 1.00 80.62 92 LYS A N 1
ATOM 701 C CA . LYS A 1 92 ? -4.725 -21.953 19.129 1.00 80.62 92 LYS A CA 1
ATOM 702 C C . LYS A 1 92 ? -4.116 -23.229 19.719 1.00 80.62 92 LYS A C 1
ATOM 704 O O . LYS A 1 92 ? -4.166 -23.406 20.930 1.00 80.62 92 LYS A O 1
ATOM 709 N N . ALA A 1 93 ? -3.578 -24.116 18.883 1.00 78.12 93 ALA A N 1
ATOM 710 C CA . ALA A 1 93 ? -2.940 -25.352 19.334 1.00 78.12 93 ALA A CA 1
ATOM 711 C C . ALA A 1 93 ? -1.558 -25.098 19.958 1.00 78.12 93 ALA A C 1
ATOM 713 O O . ALA A 1 93 ? -1.183 -25.756 20.924 1.00 78.12 93 ALA A O 1
ATOM 714 N N . VAL A 1 94 ? -0.812 -24.140 19.404 1.00 75.69 94 VAL A N 1
ATOM 715 C CA . VAL A 1 94 ? 0.579 -23.852 19.782 1.00 75.69 94 VAL A CA 1
ATOM 716 C C . VAL A 1 94 ? 0.677 -22.828 20.916 1.00 75.69 94 VAL A C 1
ATOM 718 O O . VAL A 1 94 ? 1.584 -22.898 21.743 1.00 75.69 94 VAL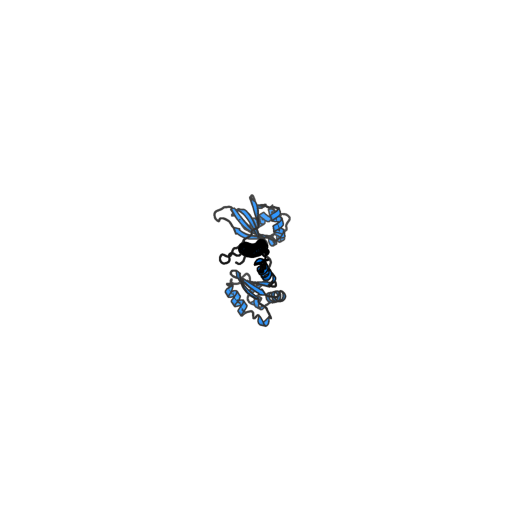 A O 1
ATOM 721 N N . VAL A 1 95 ? -0.243 -21.864 20.968 1.00 74.38 95 VAL A N 1
ATOM 722 C CA . VAL A 1 95 ? -0.203 -20.747 21.913 1.00 74.38 95 VAL A CA 1
ATOM 723 C C . VAL A 1 95 ? -1.303 -20.888 22.953 1.00 74.38 95 VAL A C 1
ATOM 725 O O . VAL A 1 95 ? -2.490 -20.811 22.638 1.00 74.38 95 VAL A O 1
ATOM 728 N N . LYS A 1 96 ? -0.895 -20.969 24.221 1.00 73.75 96 LYS A N 1
ATOM 729 C CA . LYS A 1 96 ? -1.774 -20.772 25.374 1.00 73.75 96 LYS A CA 1
ATOM 730 C C . LYS A 1 96 ? -1.624 -19.333 25.881 1.00 73.75 96 LYS A C 1
ATOM 732 O O . LYS A 1 96 ? -0.573 -18.988 26.414 1.00 73.75 96 LYS A O 1
ATOM 737 N N . PRO A 1 97 ? -2.658 -18.482 25.757 1.00 72.44 97 PRO A N 1
ATOM 738 C CA . PRO A 1 97 ? -2.582 -17.086 26.200 1.00 72.44 97 PRO A CA 1
ATOM 739 C C . PRO A 1 97 ? -2.388 -16.923 27.715 1.00 72.44 97 PRO A C 1
ATOM 741 O O . PRO A 1 97 ? -1.910 -15.883 28.159 1.00 72.44 97 PRO A O 1
ATOM 744 N N . VAL A 1 98 ? -2.759 -17.949 28.491 1.00 75.31 98 VAL A N 1
ATOM 745 C CA . VAL A 1 98 ? -2.667 -17.969 29.959 1.00 75.31 98 VAL A CA 1
ATOM 746 C C . VAL A 1 98 ? -1.210 -17.963 30.419 1.00 75.31 98 VAL A C 1
ATOM 748 O O . VAL A 1 98 ? -0.861 -17.174 31.291 1.00 75.31 98 VAL A O 1
ATOM 751 N N . ASP A 1 99 ? -0.352 -18.757 29.776 1.00 70.31 99 ASP A N 1
ATOM 752 C CA . ASP A 1 99 ? 1.062 -18.894 30.153 1.00 70.31 99 ASP A CA 1
ATOM 753 C C . ASP A 1 99 ? 1.859 -17.607 29.866 1.00 70.31 99 ASP A C 1
ATOM 755 O O . ASP A 1 99 ? 2.840 -17.306 30.539 1.00 70.31 99 ASP A O 1
ATOM 759 N N . GLY A 1 100 ? 1.416 -16.821 28.876 1.00 66.06 100 GLY A N 1
ATOM 760 C CA . GLY A 1 100 ? 2.023 -15.541 28.502 1.00 66.06 100 GLY A CA 1
ATOM 761 C C . GLY A 1 100 ? 1.390 -14.308 29.156 1.00 66.06 100 GLY A C 1
ATOM 762 O O . GLY A 1 100 ? 1.891 -13.202 28.955 1.00 66.06 100 GLY A O 1
ATOM 763 N N . GLY A 1 101 ? 0.280 -14.455 29.890 1.00 74.00 101 GLY A N 1
ATOM 764 C CA . GLY A 1 101 ? -0.478 -13.320 30.434 1.00 74.00 101 GLY A CA 1
ATOM 765 C C . GLY A 1 101 ? -0.999 -12.354 29.357 1.00 74.00 101 GLY A C 1
ATOM 766 O O . GLY A 1 101 ? -1.086 -11.145 29.589 1.00 74.00 101 GLY A O 1
ATOM 767 N N . TRP A 1 102 ? -1.294 -12.853 28.152 1.00 79.19 102 TRP A N 1
ATOM 768 C CA . TRP A 1 102 ? -1.662 -12.008 27.013 1.00 79.19 102 TRP A CA 1
ATOM 769 C C . TRP A 1 102 ? -3.136 -11.638 27.025 1.00 79.19 102 TRP A C 1
ATOM 771 O O . TRP A 1 102 ? -4.017 -12.493 27.100 1.00 79.19 102 TRP A O 1
ATOM 781 N N . GLN A 1 103 ? -3.408 -10.349 26.851 1.00 78.94 103 GLN A N 1
ATOM 782 C CA . GLN A 1 103 ? -4.758 -9.824 26.708 1.00 78.94 103 GLN A CA 1
ATOM 783 C C . GLN A 1 103 ? -5.088 -9.676 25.222 1.00 78.94 103 GLN A C 1
ATOM 785 O O . GLN A 1 103 ? -4.925 -8.613 24.616 1.00 78.94 103 GLN A O 1
ATOM 790 N N . VAL A 1 104 ? -5.540 -10.777 24.621 1.00 81.25 104 VAL A N 1
ATOM 791 C CA . VAL A 1 104 ? -5.976 -10.802 23.221 1.00 81.25 104 VAL A CA 1
ATOM 792 C C . VAL A 1 104 ? -7.409 -10.274 23.133 1.00 81.25 104 VAL A C 1
ATOM 794 O O . VAL A 1 104 ? -8.345 -10.913 23.605 1.00 81.25 104 VAL A O 1
ATOM 797 N N . ALA A 1 105 ? -7.587 -9.109 22.512 1.00 77.19 105 ALA A N 1
ATOM 798 C CA . ALA A 1 105 ? -8.891 -8.481 22.299 1.00 77.19 105 ALA A CA 1
ATOM 799 C C . ALA A 1 105 ? -9.705 -9.179 21.196 1.00 77.19 105 ALA A C 1
ATOM 801 O O . ALA A 1 105 ? -10.935 -9.144 21.205 1.00 77.19 105 ALA A O 1
ATOM 802 N N . GLY A 1 106 ? -9.031 -9.816 20.237 1.00 75.94 106 GLY A N 1
ATOM 803 C CA . GLY A 1 106 ? -9.689 -10.577 19.183 1.00 75.94 106 GLY A CA 1
ATOM 804 C C . GLY A 1 106 ? -8.719 -11.126 18.147 1.00 75.94 106 GLY A C 1
ATOM 805 O O . GLY A 1 106 ? -7.607 -10.627 17.983 1.00 75.94 106 GLY A O 1
ATOM 806 N N . MET A 1 107 ? -9.166 -12.155 17.426 1.00 80.62 107 MET A N 1
ATOM 807 C CA . MET A 1 107 ? -8.431 -12.758 16.317 1.00 80.62 107 MET A CA 1
ATOM 808 C C . MET A 1 107 ? -9.297 -12.726 15.053 1.00 80.62 107 MET A C 1
ATOM 810 O O . MET A 1 107 ? -10.319 -13.409 14.973 1.00 80.62 107 MET A O 1
ATOM 814 N N . LYS A 1 108 ? -8.911 -11.916 14.064 1.00 80.88 108 LYS A N 1
ATOM 815 C CA . LYS A 1 108 ? -9.673 -11.678 12.827 1.00 80.88 108 LYS A CA 1
ATOM 816 C C . LYS A 1 108 ? -8.948 -12.242 11.609 1.00 80.88 108 LYS A C 1
ATOM 818 O O . LYS A 1 108 ? -7.750 -12.505 11.635 1.00 80.88 108 LYS A O 1
ATOM 823 N N . ARG A 1 109 ? -9.688 -12.445 10.520 1.00 79.94 109 ARG A N 1
ATOM 824 C CA . ARG A 1 109 ? -9.110 -12.787 9.215 1.00 79.94 109 ARG A CA 1
ATOM 825 C C . ARG A 1 109 ? -8.731 -11.484 8.506 1.00 79.94 109 ARG A C 1
ATOM 827 O O . ARG A 1 109 ? -9.566 -10.590 8.452 1.00 79.94 109 ARG A O 1
ATOM 834 N N . ARG A 1 110 ? -7.506 -11.370 7.985 1.00 77.00 110 ARG A N 1
ATOM 835 C CA . ARG A 1 110 ? -7.056 -10.179 7.226 1.00 77.00 110 ARG A CA 1
ATOM 836 C C . ARG A 1 110 ? -6.886 -10.451 5.731 1.00 77.00 110 ARG A C 1
ATOM 838 O O . ARG A 1 110 ? -6.880 -9.525 4.930 1.00 77.00 110 ARG A O 1
ATOM 845 N N . GLY A 1 111 ? -6.752 -11.717 5.351 1.00 73.12 111 GLY A N 1
ATOM 846 C CA . GLY A 1 111 ? -6.505 -12.143 3.978 1.00 73.12 111 GLY A CA 1
ATOM 847 C C . GLY A 1 111 ? -6.697 -13.651 3.820 1.00 73.12 111 GLY A C 1
ATOM 848 O O . GLY A 1 111 ? -7.166 -14.308 4.759 1.00 73.12 111 GLY A O 1
ATOM 849 N N . PRO A 1 112 ? -6.344 -14.217 2.653 1.00 71.00 112 PRO A N 1
ATOM 850 C CA . PRO A 1 112 ? -6.499 -15.648 2.408 1.00 71.00 112 PRO A CA 1
ATOM 851 C C . PRO A 1 112 ? -5.675 -16.486 3.399 1.00 71.00 112 PRO A C 1
ATOM 853 O O . PRO A 1 112 ? -6.242 -17.405 3.994 1.00 71.00 112 PRO A O 1
ATOM 856 N N . ASN A 1 113 ? -4.427 -16.064 3.658 1.00 77.12 113 ASN A N 1
ATOM 857 C CA . ASN A 1 113 ? -3.405 -16.758 4.461 1.00 77.12 113 ASN A CA 1
ATOM 858 C C . ASN A 1 113 ? -2.803 -15.806 5.516 1.00 77.12 113 ASN A C 1
ATOM 860 O O . ASN A 1 113 ? -1.589 -15.628 5.605 1.00 77.12 113 ASN A O 1
ATOM 864 N N . SER A 1 114 ? -3.648 -15.003 6.168 1.00 77.81 114 SER A N 1
ATOM 865 C CA . SER A 1 114 ? -3.157 -14.098 7.209 1.00 77.81 114 SER A CA 1
ATOM 866 C C . SER A 1 114 ? -4.189 -13.874 8.299 1.00 77.81 114 SER A C 1
ATOM 868 O O . SER A 1 114 ? -5.357 -13.553 8.014 1.00 77.81 114 SER A O 1
ATOM 870 N N . VAL A 1 115 ? -3.719 -13.949 9.540 1.00 83.38 115 VAL A N 1
ATOM 871 C CA . VAL A 1 115 ? -4.507 -13.766 10.756 1.00 83.38 115 VAL A CA 1
ATOM 872 C C . VAL A 1 115 ? -4.081 -12.480 11.455 1.00 83.38 115 VAL A C 1
ATOM 874 O O . VAL A 1 115 ? -2.897 -12.201 11.612 1.00 83.38 115 VAL A O 1
ATOM 877 N N . LEU A 1 116 ? -5.062 -11.686 11.872 1.00 83.00 116 LEU A N 1
ATOM 878 C CA . LEU A 1 116 ? -4.867 -10.474 12.657 1.00 83.00 116 LEU A CA 1
ATOM 879 C C . LEU A 1 116 ? -5.115 -10.789 14.130 1.00 83.00 116 LEU A C 1
ATOM 881 O O . LEU A 1 116 ? -6.190 -11.285 14.467 1.00 83.00 116 LEU A O 1
ATOM 885 N N . ILE A 1 117 ? -4.162 -10.475 14.997 1.00 83.25 117 ILE A N 1
ATOM 886 C CA . ILE A 1 117 ? -4.300 -10.564 16.451 1.00 83.25 117 ILE A CA 1
ATOM 887 C C . ILE A 1 117 ? -4.328 -9.142 17.002 1.00 83.25 117 ILE A C 1
ATOM 889 O O . ILE A 1 117 ? -3.400 -8.368 16.780 1.00 83.25 117 ILE A O 1
ATOM 893 N N . GLU A 1 118 ? -5.401 -8.793 17.704 1.00 82.06 118 GLU A N 1
ATOM 894 C CA . GLU A 1 118 ? -5.530 -7.516 18.404 1.00 82.06 118 GLU A CA 1
ATOM 895 C C . GLU A 1 118 ? -5.133 -7.700 19.871 1.00 82.06 118 GLU A C 1
ATOM 897 O O . GLU A 1 118 ? -5.698 -8.551 20.560 1.00 82.06 118 GLU A O 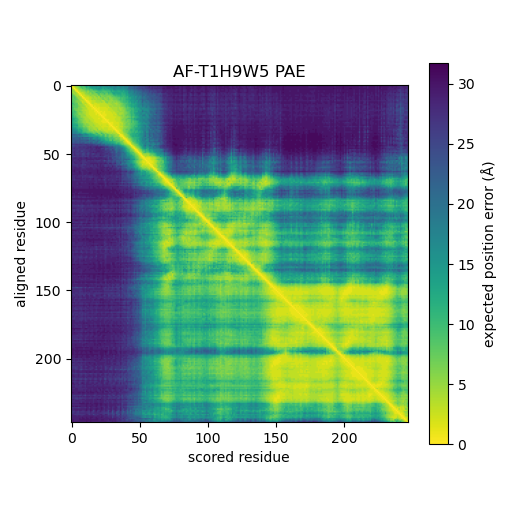1
ATOM 902 N N . THR A 1 119 ? -4.204 -6.886 20.365 1.00 80.50 119 THR A N 1
ATOM 903 C CA . THR A 1 119 ? -3.829 -6.824 21.783 1.00 80.50 119 THR A CA 1
ATOM 904 C C . THR A 1 119 ? -4.109 -5.449 22.373 1.00 80.50 119 THR A C 1
ATOM 906 O O . THR A 1 119 ? -4.118 -4.430 21.677 1.00 80.50 119 THR A O 1
ATOM 909 N N . SER A 1 120 ? -4.359 -5.415 23.683 1.00 78.38 120 SER A N 1
ATOM 910 C CA . SER A 1 120 ? -4.591 -4.171 24.430 1.00 78.38 120 SER A CA 1
ATOM 911 C C . SER A 1 120 ? -3.306 -3.373 24.680 1.00 78.38 120 SER A C 1
ATOM 913 O O . SER A 1 120 ? -3.365 -2.152 24.793 1.00 78.38 120 SER A O 1
ATOM 915 N N . SER A 1 121 ? -2.146 -4.040 24.752 1.00 79.56 121 SER A N 1
ATOM 916 C CA . SER A 1 121 ? -0.864 -3.431 25.130 1.00 79.56 121 SER A CA 1
ATOM 917 C C . SER A 1 121 ? 0.232 -3.627 24.078 1.00 79.56 121 SER A C 1
ATOM 919 O O . SER A 1 121 ? 0.378 -4.705 23.494 1.00 79.56 121 SER A O 1
ATOM 921 N N . ALA A 1 122 ? 1.049 -2.584 23.885 1.00 75.12 122 ALA A N 1
ATOM 922 C CA . ALA A 1 122 ? 2.229 -2.602 23.017 1.00 75.12 122 ALA A CA 1
ATOM 923 C C . ALA A 1 122 ? 3.355 -3.494 23.557 1.00 75.12 122 ALA A C 1
ATOM 925 O O . ALA A 1 122 ? 4.034 -4.153 22.775 1.00 75.12 122 ALA A O 1
ATOM 926 N N . ALA A 1 123 ? 3.510 -3.586 24.881 1.00 77.06 123 ALA A N 1
ATOM 927 C CA . ALA A 1 123 ? 4.494 -4.482 25.491 1.00 77.06 123 ALA A CA 1
ATOM 928 C C . ALA A 1 123 ? 4.183 -5.950 25.157 1.00 77.06 123 ALA A C 1
ATOM 930 O O . ALA A 1 123 ? 5.067 -6.703 24.759 1.00 77.06 123 ALA A O 1
ATOM 931 N N . GLN A 1 124 ? 2.901 -6.325 25.218 1.00 75.62 124 GLN A N 1
ATOM 932 C CA . GLN A 1 124 ? 2.445 -7.671 24.862 1.00 75.62 124 GLN A CA 1
ATOM 933 C C . GLN A 1 124 ? 2.610 -7.957 23.370 1.00 75.62 124 GLN A C 1
ATOM 935 O O . GLN A 1 124 ? 2.933 -9.080 22.996 1.00 75.62 124 GLN A O 1
ATOM 940 N N . ALA A 1 125 ? 2.429 -6.948 22.513 1.00 74.69 125 ALA A N 1
ATOM 941 C CA . ALA A 1 125 ? 2.616 -7.114 21.078 1.00 74.69 125 ALA A CA 1
ATOM 942 C C . ALA A 1 125 ? 4.060 -7.514 20.730 1.00 74.69 125 ALA A C 1
ATOM 944 O O . ALA A 1 125 ? 4.280 -8.429 19.934 1.00 74.69 125 ALA A O 1
ATOM 945 N N . SER A 1 126 ? 5.035 -6.889 21.394 1.00 77.06 126 SER A N 1
ATOM 946 C CA . SER A 1 126 ? 6.450 -7.250 21.278 1.00 77.06 126 SER A CA 1
ATOM 947 C C . SER A 1 126 ? 6.742 -8.644 21.835 1.00 77.06 126 SER A C 1
ATOM 949 O O . SER A 1 126 ? 7.473 -9.403 21.203 1.00 77.06 126 SER A O 1
ATOM 951 N N . SER A 1 127 ? 6.136 -9.021 22.967 1.00 78.31 127 SER A N 1
ATOM 952 C CA . SER A 1 127 ? 6.285 -10.370 23.531 1.00 78.31 127 SER A CA 1
ATOM 953 C C . SER A 1 127 ? 5.772 -11.451 22.579 1.00 78.31 127 SER A C 1
ATOM 955 O O . SER A 1 127 ? 6.458 -12.443 22.363 1.00 78.31 127 SER A O 1
ATOM 957 N N . ILE A 1 128 ? 4.613 -11.237 21.948 1.00 77.50 128 ILE A N 1
ATOM 958 C CA . ILE A 1 128 ? 4.046 -12.170 20.961 1.00 77.50 128 ILE A CA 1
ATOM 959 C C . ILE A 1 128 ? 4.952 -12.280 19.733 1.00 77.50 128 ILE A C 1
ATOM 961 O O . ILE A 1 128 ? 5.152 -13.377 19.214 1.00 77.50 128 ILE A O 1
ATOM 965 N N . ALA A 1 129 ? 5.529 -11.165 19.276 1.00 76.94 129 ALA A N 1
ATOM 966 C CA . ALA A 1 129 ? 6.444 -11.168 18.139 1.00 76.94 129 ALA A CA 1
ATOM 967 C C . ALA A 1 129 ? 7.736 -11.961 18.407 1.00 76.94 129 ALA A C 1
ATOM 969 O O . ALA A 1 129 ? 8.300 -12.544 17.486 1.00 76.94 129 ALA A O 1
ATOM 970 N N . GLN A 1 130 ? 8.186 -12.002 19.662 1.00 76.38 130 GLN A N 1
ATOM 971 C CA . GLN A 1 130 ? 9.416 -12.680 20.078 1.00 76.38 130 GLN A CA 1
ATOM 972 C C . GLN A 1 130 ? 9.191 -14.128 20.534 1.00 76.38 130 GLN A C 1
ATOM 974 O O . GLN A 1 130 ? 10.142 -14.799 20.933 1.00 76.38 130 GLN A O 1
ATOM 979 N N . CYS A 1 131 ? 7.957 -14.642 20.488 1.00 72.75 131 CYS A N 1
ATOM 980 C CA . CYS A 1 131 ? 7.682 -15.977 20.998 1.00 72.75 131 CYS A CA 1
ATOM 981 C C . CYS A 1 131 ? 8.240 -17.095 20.103 1.00 72.75 131 CYS A C 1
ATOM 983 O O . CYS A 1 131 ? 7.804 -17.245 18.957 1.00 72.75 131 CYS A O 1
ATOM 985 N N . PRO A 1 132 ? 9.115 -17.967 20.645 1.00 70.94 132 PRO A N 1
ATOM 986 C CA . PRO A 1 132 ? 9.748 -19.037 19.876 1.00 70.94 132 PRO A CA 1
ATOM 987 C C . PRO A 1 132 ? 8.743 -20.100 19.416 1.00 70.94 132 PRO A C 1
ATOM 989 O O . PRO A 1 132 ? 8.924 -20.691 18.356 1.00 70.94 132 PRO A O 1
ATOM 992 N N . ASN A 1 133 ? 7.641 -20.290 20.150 1.00 72.00 133 ASN A N 1
ATOM 993 C CA . ASN A 1 133 ? 6.593 -21.253 19.798 1.00 72.00 133 ASN A CA 1
ATOM 994 C C . ASN A 1 133 ? 5.945 -20.933 18.440 1.00 72.00 133 ASN A C 1
ATOM 996 O O . ASN A 1 133 ? 5.605 -21.840 17.689 1.00 72.00 133 ASN A O 1
ATOM 1000 N N . LEU A 1 134 ? 5.820 -19.647 18.094 1.00 68.94 134 LEU A N 1
ATOM 1001 C CA . LEU A 1 134 ? 5.294 -19.220 16.795 1.00 68.94 134 LEU A CA 1
ATOM 1002 C C . LEU A 1 134 ? 6.339 -19.404 15.687 1.00 68.94 134 LEU A C 1
ATOM 1004 O O . LEU A 1 134 ? 6.014 -19.915 14.617 1.00 68.94 134 LEU A O 1
ATOM 1008 N N . ALA A 1 135 ? 7.606 -19.091 15.974 1.00 63.62 135 ALA A N 1
ATOM 1009 C CA . ALA A 1 135 ? 8.710 -19.305 15.040 1.00 63.62 135 ALA A CA 1
ATOM 1010 C C . ALA A 1 135 ? 8.943 -20.794 14.712 1.00 63.62 135 ALA A C 1
ATOM 1012 O O . ALA A 1 135 ? 9.310 -21.115 13.580 1.00 63.62 135 ALA A O 1
ATOM 1013 N N . GLY A 1 136 ? 8.703 -21.688 15.680 1.00 61.47 136 GLY A N 1
ATOM 1014 C CA . GLY A 1 136 ? 8.766 -23.144 15.516 1.00 61.47 136 GLY A CA 1
ATOM 1015 C C . GLY A 1 136 ? 7.592 -23.744 14.735 1.00 61.47 136 GLY A C 1
ATOM 1016 O O . GLY A 1 136 ? 7.705 -24.858 14.238 1.00 61.47 136 GLY A O 1
ATOM 1017 N N . ALA A 1 137 ? 6.491 -23.005 14.578 1.00 64.50 137 ALA A N 1
ATOM 1018 C CA . ALA A 1 137 ? 5.328 -23.401 13.780 1.00 64.50 137 ALA A CA 1
ATOM 1019 C C . ALA A 1 137 ? 5.343 -22.813 12.352 1.00 64.50 137 ALA A C 1
ATOM 1021 O O . ALA A 1 137 ? 4.303 -22.786 11.693 1.00 64.50 137 ALA A O 1
ATOM 1022 N N . ASP A 1 138 ? 6.497 -22.304 11.897 1.00 71.25 138 ASP A N 1
ATOM 1023 C CA . ASP A 1 138 ? 6.674 -21.567 10.636 1.00 71.25 138 ASP A CA 1
ATOM 1024 C C . ASP A 1 138 ? 5.779 -20.322 10.505 1.00 71.25 138 ASP A C 1
ATOM 1026 O O . ASP A 1 138 ? 5.452 -19.884 9.400 1.00 71.25 138 ASP A O 1
ATOM 1030 N N . LEU A 1 139 ? 5.389 -19.714 11.630 1.00 75.31 139 LEU A N 1
ATOM 1031 C CA . LEU A 1 139 ? 4.578 -18.500 11.658 1.00 75.31 139 LEU A CA 1
ATOM 1032 C C . LEU A 1 139 ? 5.463 -17.279 11.918 1.00 75.31 139 LEU A C 1
ATOM 1034 O O . LEU A 1 139 ? 6.229 -17.219 12.879 1.00 75.31 139 LEU A O 1
ATOM 1038 N N . VAL A 1 140 ? 5.333 -16.277 11.056 1.00 77.12 140 VAL A N 1
ATOM 1039 C CA . VAL A 1 140 ? 5.999 -14.981 11.174 1.00 77.12 140 VAL A CA 1
ATOM 1040 C C . VAL A 1 140 ? 4.987 -13.970 11.685 1.00 77.12 140 VAL A C 1
ATOM 1042 O O . VAL A 1 140 ? 3.974 -13.700 11.038 1.00 77.12 140 VAL A O 1
ATOM 1045 N N . VAL A 1 141 ? 5.281 -13.391 12.845 1.00 79.50 141 VAL A N 1
ATOM 1046 C CA . VAL A 1 141 ? 4.497 -12.303 13.428 1.00 79.50 141 VAL A CA 1
ATOM 1047 C C . VAL A 1 141 ? 5.144 -10.980 13.044 1.00 79.50 141 VAL A C 1
ATOM 1049 O O . VAL A 1 141 ? 6.331 -10.768 13.285 1.00 79.50 141 VAL A O 1
ATOM 1052 N N . ARG A 1 142 ? 4.367 -10.067 12.464 1.00 79.88 142 ARG A N 1
ATOM 1053 C CA . ARG A 1 142 ? 4.791 -8.688 12.203 1.00 79.88 142 ARG A CA 1
ATOM 1054 C C . ARG A 1 142 ? 3.793 -7.708 12.805 1.00 79.88 142 ARG A C 1
ATOM 1056 O O . ARG A 1 142 ? 2.588 -7.951 12.716 1.00 79.88 142 ARG A O 1
ATOM 1063 N N . PRO A 1 143 ? 4.248 -6.582 13.374 1.00 78.88 143 PRO A N 1
ATOM 1064 C CA . PRO A 1 143 ? 3.335 -5.499 13.700 1.00 78.88 143 PRO A CA 1
ATOM 1065 C C . PRO A 1 143 ? 2.657 -5.002 12.422 1.00 78.88 143 PRO A C 1
ATOM 1067 O O . PRO A 1 143 ? 3.278 -4.949 11.354 1.00 78.88 143 PRO A O 1
ATOM 1070 N N . LEU A 1 144 ? 1.374 -4.654 12.515 1.00 74.88 144 LEU A N 1
ATOM 1071 C CA . LEU A 1 144 ? 0.664 -4.042 11.403 1.00 74.88 144 LEU A CA 1
ATOM 1072 C C . LEU A 1 144 ? 1.238 -2.639 11.173 1.00 74.88 144 LEU A C 1
ATOM 1074 O O . LEU A 1 144 ? 0.929 -1.688 11.888 1.00 74.88 144 LEU A O 1
ATOM 1078 N N . GLY A 1 145 ? 2.118 -2.532 10.181 1.00 71.56 145 GLY A N 1
ATOM 1079 C CA . GLY A 1 145 ? 2.702 -1.265 9.766 1.00 71.56 145 GLY A CA 1
ATOM 1080 C C . GLY A 1 145 ? 1.697 -0.361 9.054 1.00 71.56 145 GLY A C 1
ATOM 1081 O O . GLY A 1 145 ? 0.642 -0.797 8.585 1.00 71.56 145 GLY A O 1
ATOM 1082 N N . LYS A 1 146 ? 2.063 0.917 8.926 1.00 77.31 146 LYS A N 1
ATOM 1083 C CA . LYS A 1 146 ? 1.332 1.860 8.074 1.00 77.31 146 LYS A CA 1
ATOM 1084 C C . LYS A 1 146 ? 1.397 1.392 6.620 1.00 77.31 146 LYS A C 1
ATOM 1086 O O . LYS A 1 146 ? 2.441 0.936 6.152 1.00 77.31 146 LYS A O 1
ATOM 1091 N N . LEU A 1 147 ? 0.283 1.532 5.906 1.00 78.69 147 LEU A N 1
ATOM 1092 C CA . LEU A 1 147 ? 0.236 1.273 4.471 1.00 78.69 147 LEU A CA 1
ATOM 1093 C C . LEU A 1 147 ? 1.117 2.290 3.745 1.00 78.69 147 LEU A C 1
ATOM 1095 O O . LEU A 1 147 ? 1.011 3.495 3.981 1.00 78.69 147 LEU A O 1
ATOM 1099 N N . ARG A 1 148 ? 1.978 1.796 2.855 1.00 88.06 148 ARG A N 1
ATOM 1100 C CA . ARG A 1 148 ? 2.731 2.658 1.949 1.00 88.06 148 ARG A CA 1
ATOM 1101 C C . ARG A 1 148 ? 1.773 3.283 0.924 1.00 88.06 148 ARG A C 1
ATOM 1103 O O . ARG A 1 148 ? 0.858 2.593 0.456 1.00 88.06 148 ARG A O 1
ATOM 1110 N N . PRO A 1 149 ? 1.948 4.571 0.582 1.00 91.94 149 PRO A N 1
ATOM 1111 C CA . PRO A 1 149 ? 1.160 5.207 -0.460 1.00 91.94 149 PRO A CA 1
ATOM 1112 C C . PRO A 1 149 ? 1.252 4.467 -1.795 1.00 91.94 149 PRO A C 1
ATOM 1114 O O . PRO A 1 149 ? 2.295 3.912 -2.149 1.00 91.94 149 PRO A O 1
ATOM 1117 N N . ARG A 1 150 ? 0.151 4.484 -2.550 1.00 94.19 150 ARG A N 1
ATOM 1118 C CA . ARG A 1 150 ? 0.076 3.880 -3.880 1.00 94.19 150 ARG A CA 1
ATOM 1119 C C . ARG A 1 150 ? -0.160 4.937 -4.941 1.00 94.19 150 ARG A C 1
ATOM 1121 O O . ARG A 1 150 ? -0.979 5.836 -4.760 1.00 94.19 150 ARG A O 1
ATOM 1128 N N . ILE A 1 151 ? 0.530 4.784 -6.058 1.00 94.62 151 ILE A N 1
ATOM 1129 C CA . ILE A 1 151 ? 0.495 5.678 -7.209 1.00 94.62 151 ILE A CA 1
ATOM 1130 C C . ILE A 1 151 ? 0.134 4.860 -8.441 1.00 94.62 151 ILE A C 1
ATOM 1132 O O . ILE A 1 151 ? 0.596 3.733 -8.592 1.00 94.62 151 ILE A O 1
ATOM 1136 N N . ILE A 1 152 ? -0.692 5.417 -9.318 1.00 94.44 152 ILE A N 1
ATOM 1137 C CA . ILE A 1 152 ? -1.015 4.839 -10.617 1.00 94.44 152 ILE A CA 1
ATOM 1138 C C . ILE A 1 152 ? -0.326 5.633 -11.726 1.00 94.44 152 ILE A C 1
ATOM 1140 O O . ILE A 1 152 ? -0.423 6.858 -11.782 1.00 94.44 152 ILE A O 1
ATOM 1144 N N . VAL A 1 153 ? 0.359 4.914 -12.609 1.00 94.44 153 VAL A N 1
ATOM 1145 C CA . VAL A 1 153 ? 0.988 5.439 -13.821 1.00 94.44 153 VAL A CA 1
ATOM 1146 C C . VAL A 1 153 ? 0.189 4.944 -15.015 1.00 94.44 153 VAL A C 1
ATOM 1148 O O . VAL A 1 153 ? 0.012 3.738 -15.197 1.00 94.44 153 VAL A O 1
ATOM 1151 N N . TYR A 1 154 ? -0.320 5.880 -15.807 1.00 93.00 154 TYR A N 1
ATOM 1152 C CA . TYR A 1 154 ? -1.193 5.600 -16.940 1.00 93.00 154 TYR A CA 1
ATOM 1153 C C . TYR A 1 154 ? -0.420 5.515 -18.249 1.00 93.00 154 TYR A C 1
ATOM 1155 O O . TYR A 1 154 ? 0.450 6.345 -18.504 1.00 93.00 154 TYR A O 1
ATOM 1163 N N . GLY A 1 155 ? -0.840 4.596 -19.121 1.00 89.88 155 GLY A N 1
ATOM 1164 C CA . GLY A 1 155 ? -0.381 4.568 -20.512 1.00 89.88 155 GLY A CA 1
ATOM 1165 C C . GLY A 1 155 ? 1.018 3.986 -20.702 1.00 89.88 155 GLY A C 1
ATOM 1166 O O . GLY A 1 155 ? 1.770 4.472 -21.537 1.00 89.88 155 GLY A O 1
ATOM 1167 N N . VAL A 1 156 ? 1.366 2.957 -19.931 1.00 91.56 156 VAL A N 1
ATOM 1168 C CA . VAL A 1 156 ? 2.636 2.240 -20.078 1.00 91.56 156 VAL A CA 1
ATOM 1169 C C . VAL A 1 156 ? 2.469 1.116 -21.106 1.00 91.56 156 VAL A C 1
ATOM 1171 O O . VAL A 1 156 ? 1.497 0.360 -21.003 1.00 91.56 156 VAL A O 1
ATOM 1174 N N . PRO A 1 157 ? 3.393 0.942 -22.065 1.00 90.38 157 PRO A N 1
ATOM 1175 C CA . PRO A 1 157 ? 3.325 -0.164 -23.015 1.00 90.38 157 PRO A CA 1
ATOM 1176 C C . PRO A 1 157 ? 3.280 -1.524 -22.317 1.00 90.38 157 PRO A C 1
ATOM 1178 O O . PRO A 1 157 ? 4.069 -1.818 -21.417 1.00 90.38 157 PRO A O 1
ATOM 1181 N N . ARG A 1 158 ? 2.362 -2.389 -22.750 1.00 88.12 158 ARG A N 1
ATOM 1182 C CA . ARG A 1 158 ? 2.168 -3.723 -22.168 1.00 88.12 158 ARG A CA 1
ATOM 1183 C C . ARG A 1 158 ? 3.358 -4.650 -22.387 1.00 88.12 158 ARG A C 1
ATOM 1185 O O . ARG A 1 158 ? 3.570 -5.535 -21.554 1.00 88.12 158 ARG A O 1
ATOM 1192 N N . ALA A 1 159 ? 4.072 -4.449 -23.493 1.00 88.12 159 ALA A N 1
ATOM 1193 C CA . ALA A 1 159 ? 5.245 -5.225 -23.878 1.00 88.12 159 ALA A CA 1
ATOM 1194 C C . ALA A 1 159 ? 6.349 -5.182 -22.812 1.00 88.12 159 ALA A C 1
ATOM 1196 O O . ALA A 1 159 ? 7.093 -6.148 -22.684 1.00 88.12 159 ALA A O 1
ATOM 1197 N N . LEU A 1 160 ? 6.401 -4.112 -22.011 1.00 88.25 160 LEU A N 1
ATOM 1198 C CA . LEU A 1 160 ? 7.420 -3.943 -20.987 1.00 88.25 160 LEU A CA 1
ATOM 1199 C C . LEU A 1 160 ? 7.183 -4.851 -19.775 1.00 88.25 160 LEU A C 1
ATOM 1201 O O . LEU A 1 160 ? 6.075 -4.972 -19.216 1.00 88.25 160 LEU A O 1
ATOM 1205 N N . THR A 1 161 ? 8.274 -5.475 -19.352 1.00 91.06 161 THR A N 1
ATOM 1206 C CA . THR A 1 161 ? 8.372 -6.251 -18.121 1.00 91.06 161 THR A CA 1
ATOM 1207 C C . THR A 1 161 ? 8.489 -5.336 -16.901 1.00 91.06 161 THR A C 1
ATOM 1209 O O . THR A 1 161 ? 8.779 -4.146 -17.000 1.00 91.06 161 THR A O 1
ATOM 1212 N N . GLU A 1 162 ? 8.247 -5.890 -15.713 1.00 89.69 162 GLU A N 1
ATOM 1213 C CA . GLU A 1 162 ? 8.342 -5.143 -14.453 1.00 89.6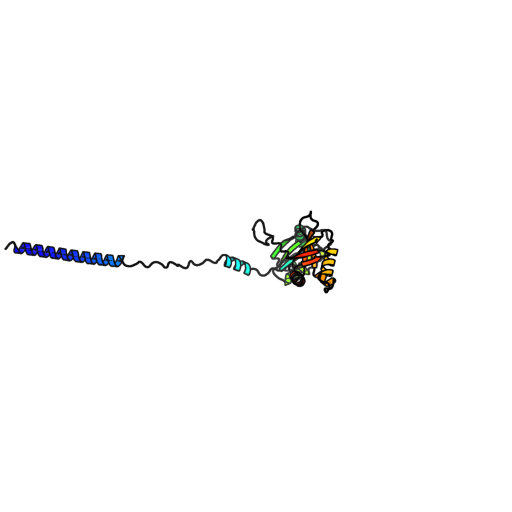9 162 GLU A CA 1
ATOM 1214 C C . GLU A 1 162 ? 9.735 -4.517 -14.249 1.00 89.69 162 GLU A C 1
ATOM 1216 O O . GLU A 1 162 ? 9.846 -3.352 -13.865 1.00 89.69 162 GLU A O 1
ATOM 1221 N N . GLY A 1 163 ? 10.793 -5.272 -14.564 1.00 89.50 163 GLY A N 1
ATOM 1222 C CA . GLY A 1 163 ? 12.177 -4.814 -14.434 1.00 89.50 163 GLY A CA 1
ATOM 1223 C C . GLY A 1 163 ? 12.522 -3.676 -15.394 1.00 89.50 163 GLY A C 1
ATOM 1224 O O . GLY A 1 163 ? 13.125 -2.690 -14.976 1.00 89.50 163 GLY A O 1
ATOM 1225 N N . GLU A 1 164 ? 12.085 -3.770 -16.651 1.00 91.81 164 GLU A N 1
ATOM 1226 C CA . GLU A 1 164 ? 12.302 -2.724 -17.661 1.00 91.81 164 GLU A CA 1
ATOM 1227 C C . GLU A 1 164 ? 11.589 -1.423 -17.286 1.00 91.81 164 GLU A C 1
ATOM 1229 O O . GLU A 1 164 ? 12.178 -0.348 -17.380 1.00 91.81 164 GLU A O 1
ATOM 1234 N N . VAL A 1 165 ? 10.352 -1.510 -16.782 1.00 91.38 165 VAL A N 1
ATOM 1235 C CA . VAL A 1 165 ? 9.602 -0.331 -16.326 1.00 91.38 165 VAL A CA 1
ATOM 1236 C C . VAL A 1 165 ? 10.315 0.354 -15.157 1.00 91.38 165 VAL A C 1
ATOM 1238 O O . VAL A 1 165 ? 10.463 1.576 -15.173 1.00 91.38 165 VAL A O 1
ATOM 1241 N N . LEU A 1 166 ? 10.797 -0.395 -14.157 1.00 92.31 166 LEU A N 1
ATOM 1242 C CA . LEU A 1 166 ? 11.545 0.190 -13.034 1.00 92.31 166 LEU A CA 1
ATOM 1243 C C . LEU A 1 166 ? 12.855 0.833 -13.489 1.00 92.31 166 LEU A C 1
ATOM 1245 O O . LEU A 1 166 ? 13.173 1.942 -13.052 1.00 92.31 166 LEU A O 1
ATOM 1249 N N . ALA A 1 167 ? 13.590 0.162 -14.378 1.00 91.56 167 ALA A N 1
ATOM 1250 C CA . ALA A 1 167 ? 14.836 0.677 -14.931 1.00 91.56 167 ALA A CA 1
ATOM 1251 C C . ALA A 1 167 ? 14.604 1.975 -15.720 1.00 91.56 167 ALA A C 1
ATOM 1253 O O . ALA A 1 167 ? 15.325 2.952 -15.514 1.00 91.56 167 ALA A O 1
ATOM 1254 N N . ALA A 1 168 ? 13.562 2.022 -16.554 1.00 92.19 168 ALA A N 1
ATOM 1255 C CA . ALA A 1 168 ? 13.184 3.210 -17.312 1.00 92.19 168 ALA A CA 1
ATOM 1256 C C . ALA A 1 168 ? 12.768 4.368 -16.392 1.00 92.19 168 ALA A C 1
ATOM 1258 O O . ALA A 1 168 ? 13.275 5.481 -16.544 1.00 92.19 168 ALA A O 1
ATOM 1259 N N . ILE A 1 169 ? 11.917 4.108 -15.388 1.00 92.62 169 ILE A N 1
ATOM 1260 C CA . ILE A 1 169 ? 11.482 5.135 -14.430 1.00 92.62 169 ILE A CA 1
ATOM 1261 C C . ILE A 1 169 ? 12.692 5.729 -13.703 1.00 92.62 169 ILE A C 1
ATOM 1263 O O . ILE A 1 169 ? 12.824 6.955 -13.650 1.00 92.62 169 ILE A O 1
ATOM 1267 N N . LYS A 1 170 ? 13.592 4.881 -13.186 1.00 93.25 170 LYS A N 1
ATOM 1268 C CA . LYS A 1 170 ? 14.807 5.329 -12.496 1.00 93.25 170 LYS A CA 1
ATOM 1269 C C . LYS A 1 170 ? 15.721 6.109 -13.432 1.00 93.25 170 LYS A C 1
ATOM 1271 O O . LYS A 1 170 ? 16.147 7.207 -13.087 1.00 93.25 170 LYS A O 1
ATOM 1276 N N . GLY A 1 171 ? 16.033 5.550 -14.600 1.00 92.12 171 GLY A N 1
ATOM 1277 C CA . GLY A 1 171 ? 17.009 6.111 -15.532 1.00 92.12 171 GLY A CA 1
ATOM 1278 C C . GLY A 1 171 ? 16.584 7.456 -16.117 1.00 92.12 171 GLY A C 1
ATOM 1279 O O . GLY A 1 171 ? 17.404 8.366 -16.196 1.00 92.12 171 GLY A O 1
ATOM 1280 N N . GLN A 1 172 ? 15.310 7.599 -16.487 1.00 91.75 172 GLN A N 1
ATOM 1281 C CA . GLN A 1 172 ? 14.817 8.802 -17.161 1.00 91.75 172 GLN A CA 1
ATOM 1282 C C . GLN A 1 172 ? 14.364 9.906 -16.196 1.00 91.75 172 GLN A C 1
ATOM 1284 O O . GLN A 1 172 ? 14.522 11.081 -16.513 1.00 91.75 172 GLN A O 1
ATOM 1289 N N . ASN A 1 173 ? 13.811 9.561 -15.026 1.00 92.19 173 ASN A N 1
ATOM 1290 C CA . ASN A 1 173 ? 13.195 10.550 -14.124 1.00 92.19 173 ASN A CA 1
ATOM 1291 C C . ASN A 1 173 ? 14.013 10.801 -12.852 1.00 92.19 173 ASN A C 1
ATOM 1293 O O . ASN A 1 173 ? 13.931 11.886 -12.274 1.00 92.19 173 ASN A O 1
ATOM 1297 N N . PHE A 1 174 ? 14.804 9.815 -12.413 1.00 91.25 174 PHE A N 1
ATOM 1298 C CA . PHE A 1 174 ? 15.529 9.847 -11.140 1.00 91.25 174 PHE A CA 1
ATOM 1299 C C . PHE A 1 174 ? 17.010 9.447 -11.277 1.00 91.25 174 PHE A C 1
ATOM 1301 O O . PHE A 1 174 ? 17.487 8.586 -10.529 1.00 91.25 174 PHE A O 1
ATOM 1308 N N . PRO A 1 175 ? 17.783 10.077 -12.187 1.00 86.94 175 PRO A N 1
ATOM 1309 C CA . PRO A 1 175 ? 19.179 9.702 -12.417 1.00 86.94 175 PRO A CA 1
ATOM 1310 C C . PRO A 1 175 ? 20.060 9.885 -11.171 1.00 86.94 175 PRO A C 1
ATOM 1312 O O . PRO A 1 175 ? 21.000 9.122 -10.965 1.00 86.94 175 PRO A O 1
ATOM 1315 N N . ASN A 1 176 ? 19.709 10.844 -10.308 1.00 88.69 176 ASN A N 1
ATOM 1316 C CA . ASN A 1 176 ? 20.480 11.222 -9.119 1.00 88.69 176 ASN A CA 1
ATOM 1317 C C . ASN A 1 176 ? 20.246 10.310 -7.900 1.00 88.69 176 ASN A C 1
ATOM 1319 O O . ASN A 1 176 ? 20.867 10.510 -6.859 1.00 88.69 176 ASN A O 1
ATOM 1323 N N . ILE A 1 177 ? 19.329 9.341 -7.987 1.00 87.88 177 ILE A N 1
ATOM 1324 C CA . ILE A 1 177 ? 19.000 8.442 -6.875 1.00 87.88 177 ILE A CA 1
ATOM 1325 C C . ILE A 1 177 ? 19.778 7.134 -7.037 1.00 87.88 1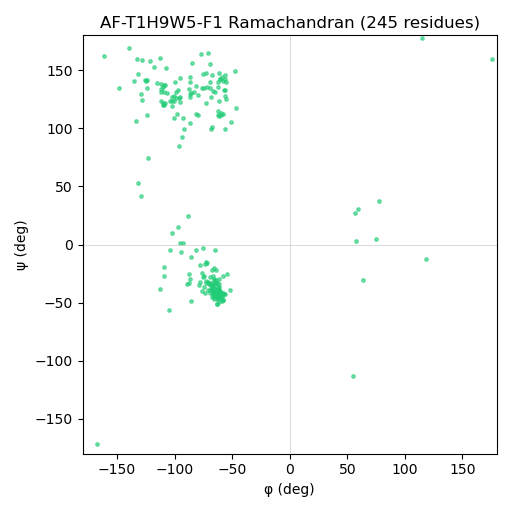77 ILE A C 1
ATOM 1327 O O . ILE A 1 177 ? 19.801 6.543 -8.121 1.00 87.88 177 ILE A O 1
ATOM 1331 N N . ASN A 1 178 ? 20.406 6.671 -5.950 1.00 90.75 178 ASN A N 1
ATOM 1332 C CA . ASN A 1 178 ? 21.079 5.372 -5.925 1.00 90.75 178 ASN A CA 1
ATOM 1333 C C . ASN A 1 178 ? 20.074 4.242 -6.216 1.00 90.75 178 ASN A C 1
ATOM 1335 O O . ASN A 1 178 ? 18.930 4.286 -5.760 1.00 90.75 178 ASN A O 1
ATOM 1339 N N . GLU A 1 179 ? 20.499 3.223 -6.956 1.00 86.75 179 GLU A N 1
ATOM 1340 C CA . GLU A 1 179 ? 19.637 2.122 -7.383 1.00 86.75 179 GLU A CA 1
ATOM 1341 C C . GLU A 1 179 ? 19.062 1.336 -6.198 1.00 86.75 179 GLU A C 1
ATOM 1343 O O . GLU A 1 179 ? 17.877 1.008 -6.190 1.00 86.75 179 GLU A O 1
ATOM 1348 N N . GLU A 1 180 ? 19.867 1.110 -5.162 1.00 87.69 180 GLU A N 1
ATOM 1349 C CA . GLU A 1 180 ? 19.444 0.429 -3.932 1.00 87.69 180 GLU A CA 1
ATOM 1350 C C . GLU A 1 180 ? 18.323 1.208 -3.236 1.00 87.69 180 GLU A C 1
ATOM 1352 O O . GLU A 1 180 ? 17.243 0.674 -2.978 1.00 87.69 180 GLU A O 1
ATOM 1357 N N . ARG A 1 181 ? 18.529 2.518 -3.048 1.00 87.62 181 ARG A N 1
ATOM 1358 C CA . ARG A 1 181 ? 17.528 3.413 -2.453 1.00 87.62 181 ARG A CA 1
ATOM 1359 C C . ARG A 1 181 ? 16.260 3.484 -3.304 1.00 87.62 181 ARG A C 1
ATOM 1361 O O . ARG A 1 181 ? 15.155 3.565 -2.766 1.00 87.62 181 ARG A O 1
ATOM 1368 N N . PHE A 1 182 ? 16.387 3.450 -4.630 1.00 90.31 182 PHE A N 1
ATOM 1369 C CA . PHE A 1 182 ? 15.235 3.422 -5.530 1.00 90.31 182 PHE A CA 1
ATOM 1370 C C . PHE A 1 182 ? 14.434 2.122 -5.376 1.00 90.31 182 PHE A C 1
ATOM 1372 O O . PHE A 1 182 ? 13.216 2.163 -5.225 1.00 90.31 182 PHE A O 1
ATOM 1379 N N . ARG A 1 183 ? 15.109 0.971 -5.327 1.00 88.19 183 ARG A N 1
ATOM 1380 C CA . ARG A 1 183 ? 14.471 -0.346 -5.195 1.00 88.19 183 ARG A CA 1
ATOM 1381 C C . ARG A 1 183 ? 13.762 -0.534 -3.851 1.00 88.19 183 ARG A C 1
ATOM 1383 O O . ARG A 1 183 ? 12.727 -1.190 -3.783 1.00 88.19 183 ARG A O 1
ATOM 1390 N N . GLU A 1 184 ? 14.284 0.063 -2.784 1.00 88.94 184 GLU A N 1
ATOM 1391 C CA . GLU A 1 184 ? 13.618 0.074 -1.475 1.00 88.94 184 GLU A CA 1
ATOM 1392 C C . GLU A 1 184 ? 12.401 1.008 -1.434 1.00 88.94 184 GLU A C 1
ATOM 1394 O O . GLU A 1 184 ? 11.417 0.741 -0.723 1.00 88.94 184 GLU A O 1
ATOM 1399 N N . SER A 1 185 ? 12.477 2.111 -2.185 1.00 89.19 185 SER A N 1
ATOM 1400 C CA . SER A 1 185 ? 11.467 3.167 -2.182 1.00 89.19 185 SER A CA 1
ATOM 1401 C C . SER A 1 185 ? 10.326 2.943 -3.162 1.00 89.19 185 SER A C 1
ATOM 1403 O O . SER A 1 185 ? 9.242 3.452 -2.893 1.00 89.19 185 SER A O 1
ATOM 1405 N N . VAL A 1 186 ? 10.528 2.191 -4.246 1.00 91.38 186 VAL A N 1
ATOM 1406 C CA . VAL A 1 186 ? 9.531 1.955 -5.297 1.00 91.38 186 VAL A CA 1
ATOM 1407 C C . VAL A 1 186 ? 9.382 0.461 -5.559 1.00 91.38 186 VAL A C 1
ATOM 1409 O O . VAL A 1 186 ? 10.338 -0.225 -5.909 1.00 91.38 186 VAL A O 1
ATOM 1412 N N . LYS A 1 187 ? 8.148 -0.034 -5.450 1.00 91.94 187 LYS A N 1
ATOM 1413 C CA . LYS A 1 187 ? 7.779 -1.417 -5.762 1.00 91.94 187 LYS A CA 1
ATOM 1414 C C . LYS A 1 187 ? 6.577 -1.442 -6.701 1.00 91.94 187 LYS A C 1
ATOM 1416 O O . LYS A 1 187 ? 5.560 -0.819 -6.408 1.00 91.94 187 LYS A O 1
ATOM 1421 N N . LEU A 1 188 ? 6.651 -2.184 -7.803 1.00 91.00 188 LEU A N 1
ATOM 1422 C CA . LEU A 1 188 ? 5.483 -2.431 -8.652 1.00 91.00 188 LEU A CA 1
ATOM 1423 C C . LEU A 1 188 ? 4.578 -3.475 -7.984 1.00 91.00 188 LEU A C 1
ATOM 1425 O O . LEU A 1 188 ? 5.048 -4.466 -7.430 1.00 91.00 188 LEU A O 1
ATOM 1429 N N . VAL A 1 189 ? 3.268 -3.215 -7.966 1.00 89.56 189 VAL A N 1
ATOM 1430 C CA . VAL A 1 189 ? 2.298 -4.081 -7.275 1.00 89.56 189 VAL A CA 1
ATOM 1431 C C . VAL A 1 189 ? 1.502 -4.908 -8.273 1.00 89.56 189 VAL A C 1
ATOM 1433 O O . VAL A 1 189 ? 1.456 -6.129 -8.168 1.00 89.56 189 VAL A O 1
ATOM 1436 N N . PHE A 1 190 ? 0.837 -4.251 -9.225 1.00 89.56 190 PHE A N 1
ATOM 1437 C CA . PHE A 1 190 ? 0.039 -4.923 -10.249 1.00 89.56 190 PHE A CA 1
ATOM 1438 C C . PHE A 1 190 ? -0.239 -4.017 -11.452 1.00 89.56 190 PHE A C 1
ATOM 1440 O O . PHE A 1 190 ? -0.157 -2.787 -11.375 1.00 89.56 190 PHE A O 1
ATOM 1447 N N . LYS A 1 191 ? -0.620 -4.657 -12.563 1.00 90.44 191 LYS A N 1
ATOM 1448 C CA . LYS A 1 191 ? -1.165 -4.011 -13.761 1.00 90.44 191 LYS A CA 1
ATOM 1449 C C . LYS A 1 191 ? -2.680 -3.847 -13.617 1.00 90.44 191 LYS A C 1
ATOM 1451 O O . LYS A 1 191 ? -3.364 -4.753 -13.146 1.00 90.44 191 LYS A O 1
ATOM 1456 N N . THR A 1 192 ? -3.212 -2.715 -14.055 1.00 87.31 192 THR A N 1
ATOM 1457 C CA . THR A 1 192 ? -4.652 -2.442 -14.144 1.00 87.31 192 THR A CA 1
ATOM 1458 C C . THR A 1 192 ? -5.004 -1.845 -15.508 1.00 87.31 192 THR A C 1
ATOM 1460 O O . THR A 1 192 ? -4.138 -1.331 -16.214 1.00 87.31 192 THR A O 1
ATOM 1463 N N . GLY A 1 193 ? -6.275 -1.927 -15.899 1.00 83.56 193 GLY A N 1
ATOM 1464 C CA . GLY A 1 193 ? -6.775 -1.461 -17.195 1.00 83.56 193 GLY A CA 1
ATOM 1465 C C . GLY A 1 193 ? -7.303 -2.577 -18.110 1.00 83.56 193 GLY A C 1
ATOM 1466 O O . GLY A 1 193 ? -7.287 -3.752 -17.733 1.00 83.56 193 GLY A O 1
ATOM 1467 N N . PRO A 1 194 ? -7.824 -2.216 -19.298 1.00 77.69 194 PRO A N 1
ATOM 1468 C CA . PRO A 1 194 ? -8.418 -3.160 -20.245 1.00 77.69 194 PRO A CA 1
ATOM 1469 C C . PRO A 1 194 ? -7.394 -4.188 -20.738 1.00 77.69 194 PRO A C 1
ATOM 1471 O O . PRO A 1 194 ? -6.278 -3.826 -21.103 1.00 77.69 194 PRO A O 1
ATOM 1474 N N . ARG A 1 195 ? -7.786 -5.466 -20.792 1.00 71.81 195 ARG A N 1
ATOM 1475 C CA . ARG A 1 195 ? -6.904 -6.564 -21.228 1.00 71.81 195 ARG A CA 1
ATOM 1476 C C . ARG A 1 195 ? -6.613 -6.571 -22.730 1.00 71.81 195 ARG A C 1
ATOM 1478 O O . ARG A 1 195 ? -5.648 -7.213 -23.120 1.00 71.81 195 ARG A O 1
ATOM 1485 N N . ASP A 1 196 ? -7.388 -5.850 -23.535 1.00 72.50 196 ASP A N 1
ATOM 1486 C CA . ASP A 1 196 ? -7.301 -5.890 -25.004 1.00 72.50 196 ASP A CA 1
ATOM 1487 C C . ASP A 1 196 ? -6.563 -4.687 -25.609 1.00 72.50 196 ASP A C 1
ATOM 1489 O O . ASP A 1 196 ? -6.605 -4.476 -26.816 1.00 72.50 196 ASP A O 1
ATOM 1493 N N . ARG A 1 197 ? -5.908 -3.859 -24.783 1.00 79.06 197 ARG A N 1
ATOM 1494 C CA . ARG A 1 197 ? -5.137 -2.699 -25.252 1.00 79.06 197 ARG A CA 1
ATOM 1495 C C . ARG A 1 197 ? -3.633 -2.931 -25.136 1.00 79.06 197 ARG A C 1
ATOM 1497 O O . ARG A 1 197 ? -3.165 -3.615 -24.224 1.00 79.06 197 ARG A O 1
ATOM 1504 N N . ASP A 1 198 ? -2.890 -2.265 -26.017 1.00 85.88 198 ASP A N 1
ATOM 1505 C CA . ASP A 1 198 ? -1.418 -2.249 -26.023 1.00 85.88 198 ASP A CA 1
ATOM 1506 C C . ASP A 1 198 ? -0.824 -1.422 -24.875 1.00 85.88 198 ASP A C 1
ATOM 1508 O O . ASP A 1 198 ? 0.353 -1.555 -24.544 1.00 85.88 198 ASP A O 1
ATOM 1512 N N . MET A 1 199 ? -1.652 -0.593 -24.236 1.00 87.88 199 MET A N 1
ATOM 1513 C CA . MET A 1 199 ? -1.290 0.262 -23.110 1.00 87.88 199 MET A CA 1
ATOM 1514 C C . MET A 1 199 ? -1.981 -0.218 -21.834 1.00 87.88 199 MET A C 1
ATOM 1516 O O . MET A 1 199 ? -3.199 -0.416 -21.809 1.00 87.88 199 MET A O 1
ATOM 1520 N N . VAL A 1 200 ? -1.207 -0.353 -20.762 1.00 92.00 200 VAL A N 1
ATOM 1521 C CA . VAL A 1 200 ? -1.658 -0.749 -19.425 1.00 92.00 200 VAL A CA 1
ATOM 1522 C C . VAL A 1 200 ? -1.315 0.327 -18.403 1.00 92.00 200 VAL A C 1
ATOM 1524 O O . VAL A 1 200 ? -0.412 1.140 -18.595 1.00 92.00 200 VAL A O 1
ATOM 1527 N N . ASN A 1 201 ? -2.034 0.323 -17.287 1.00 93.12 201 ASN A N 1
ATOM 1528 C CA . ASN A 1 201 ? -1.713 1.176 -16.156 1.00 93.12 201 ASN A CA 1
ATOM 1529 C C . ASN A 1 201 ? -0.967 0.347 -15.115 1.00 93.12 201 ASN A C 1
ATOM 1531 O O . ASN A 1 201 ? -1.338 -0.796 -14.840 1.00 93.12 201 ASN A O 1
ATOM 1535 N N . TRP A 1 202 ? 0.049 0.927 -14.496 1.00 93.12 202 TRP A N 1
ATOM 1536 C CA . TRP A 1 202 ? 0.792 0.280 -13.424 1.00 93.12 202 TRP A CA 1
ATOM 1537 C C . TRP A 1 202 ? 0.501 0.941 -12.093 1.00 93.12 202 TRP A C 1
ATOM 1539 O O . TRP A 1 202 ? 0.475 2.165 -11.997 1.00 93.12 202 TRP A O 1
ATOM 1549 N N . VAL A 1 203 ? 0.307 0.127 -11.059 1.00 93.88 203 VAL A N 1
ATOM 1550 C CA . VAL A 1 203 ? 0.207 0.604 -9.682 1.00 93.88 203 VAL A CA 1
ATOM 1551 C C . VAL A 1 203 ? 1.529 0.342 -8.973 1.00 93.88 203 VAL A C 1
ATOM 1553 O O . VAL A 1 203 ? 1.987 -0.801 -8.903 1.00 93.88 203 VAL A O 1
ATOM 1556 N N . LEU A 1 204 ? 2.122 1.406 -8.440 1.00 93.88 204 LEU A N 1
ATOM 1557 C CA . LEU A 1 204 ? 3.361 1.399 -7.676 1.00 93.88 204 LEU A CA 1
ATOM 1558 C C . LEU A 1 204 ? 3.061 1.669 -6.206 1.00 93.88 204 LEU A C 1
ATOM 1560 O O . LEU A 1 204 ? 2.273 2.551 -5.871 1.00 93.88 204 LEU A O 1
ATOM 1564 N N . GLU A 1 205 ? 3.713 0.924 -5.329 1.00 93.50 205 GLU A N 1
ATOM 1565 C CA . GLU A 1 205 ? 3.805 1.199 -3.905 1.00 93.50 205 GLU A CA 1
ATOM 1566 C C . GLU A 1 205 ? 5.107 1.953 -3.650 1.00 93.50 205 GLU A C 1
ATOM 1568 O O . GLU A 1 205 ? 6.186 1.476 -4.007 1.00 93.50 205 GLU A O 1
ATOM 1573 N N . VAL A 1 206 ? 4.999 3.145 -3.066 1.00 93.88 206 VAL A N 1
ATOM 1574 C CA . VAL A 1 206 ? 6.130 4.063 -2.919 1.00 93.88 206 VAL A CA 1
ATOM 1575 C C . VAL A 1 206 ? 6.297 4.543 -1.482 1.00 93.88 206 VAL A C 1
ATOM 1577 O O . VAL A 1 206 ? 5.354 4.515 -0.690 1.00 93.88 206 VAL A O 1
ATOM 1580 N N . THR A 1 207 ? 7.491 5.007 -1.120 1.00 93.25 207 THR A N 1
ATOM 1581 C CA . THR A 1 207 ? 7.687 5.738 0.140 1.00 93.25 207 THR A CA 1
ATOM 1582 C C . THR A 1 207 ? 7.005 7.114 0.090 1.00 93.25 207 THR A C 1
ATOM 1584 O O . THR A 1 207 ? 6.822 7.668 -0.996 1.00 93.25 207 THR A O 1
ATOM 1587 N N . PRO A 1 208 ? 6.632 7.699 1.247 1.00 91.56 208 PRO A N 1
ATOM 1588 C CA . PRO A 1 208 ? 6.011 9.025 1.293 1.00 91.56 208 PRO A CA 1
ATOM 1589 C C . PRO A 1 208 ? 6.858 10.111 0.617 1.00 91.56 208 PRO A C 1
ATOM 1591 O O . PRO A 1 208 ? 6.334 10.876 -0.182 1.00 91.56 208 PRO A O 1
ATOM 1594 N N . GLU A 1 209 ? 8.174 10.105 0.853 1.00 91.25 209 GLU A N 1
ATOM 1595 C CA . GLU A 1 209 ? 9.112 11.037 0.211 1.00 91.25 209 GLU A CA 1
ATOM 1596 C C . GLU A 1 209 ? 9.065 10.924 -1.317 1.00 91.25 209 GLU A C 1
ATOM 1598 O O . GLU A 1 209 ? 8.939 11.919 -2.026 1.00 91.25 209 GLU A O 1
ATOM 1603 N N . MET A 1 210 ? 9.119 9.692 -1.831 1.00 91.00 210 MET A N 1
ATOM 1604 C CA . MET A 1 210 ? 9.106 9.441 -3.268 1.00 91.00 210 MET A CA 1
ATOM 1605 C C . MET A 1 210 ? 7.766 9.826 -3.895 1.00 91.00 210 MET A C 1
ATOM 1607 O O . MET A 1 210 ? 7.726 10.328 -5.017 1.00 91.00 210 MET A O 1
ATOM 1611 N N . ARG A 1 211 ? 6.661 9.635 -3.167 1.00 93.12 211 ARG A N 1
ATOM 1612 C CA . ARG A 1 211 ? 5.342 10.058 -3.629 1.00 93.12 211 ARG A CA 1
ATOM 1613 C C . ARG A 1 211 ? 5.298 11.549 -3.914 1.00 93.12 211 ARG A C 1
ATOM 1615 O O . ARG A 1 211 ? 4.781 11.930 -4.961 1.00 93.12 211 ARG A O 1
ATOM 1622 N N . ASP A 1 212 ? 5.799 12.366 -2.999 1.00 92.94 212 ASP A N 1
ATOM 1623 C CA . ASP A 1 212 ? 5.705 13.817 -3.133 1.00 92.94 212 ASP A CA 1
ATOM 1624 C C . ASP A 1 212 ? 6.561 14.314 -4.307 1.00 92.94 212 ASP A C 1
ATOM 1626 O O . ASP A 1 212 ? 6.110 15.153 -5.087 1.00 92.94 212 ASP A O 1
ATOM 1630 N N . ILE A 1 213 ? 7.732 13.701 -4.521 1.00 91.62 213 ILE A N 1
ATOM 1631 C CA . ILE A 1 213 ? 8.591 13.970 -5.684 1.00 91.62 213 ILE A CA 1
ATOM 1632 C C . ILE A 1 213 ? 7.882 13.586 -6.993 1.00 91.62 213 ILE A C 1
ATOM 1634 O O . ILE A 1 213 ? 7.790 14.401 -7.912 1.00 91.62 213 ILE A O 1
ATOM 1638 N N . ILE A 1 214 ? 7.344 12.365 -7.081 1.00 92.00 214 ILE A N 1
ATOM 1639 C CA . ILE A 1 214 ? 6.635 11.882 -8.277 1.00 92.00 214 ILE A CA 1
ATOM 1640 C C . ILE A 1 214 ? 5.409 12.761 -8.571 1.00 92.00 214 ILE A C 1
ATOM 1642 O O . ILE A 1 214 ? 5.133 13.104 -9.722 1.00 92.00 214 ILE A O 1
ATOM 1646 N N . LYS A 1 215 ? 4.670 13.161 -7.532 1.00 90.88 215 LYS A N 1
ATOM 1647 C CA . LYS A 1 215 ? 3.505 14.040 -7.658 1.00 90.88 215 LYS A CA 1
ATOM 1648 C C . LYS A 1 215 ? 3.867 15.434 -8.150 1.00 90.88 215 LYS A C 1
ATOM 1650 O O . LYS A 1 215 ? 3.117 15.977 -8.956 1.00 90.88 215 LYS A O 1
ATOM 1655 N N . ALA A 1 216 ? 4.997 15.986 -7.710 1.0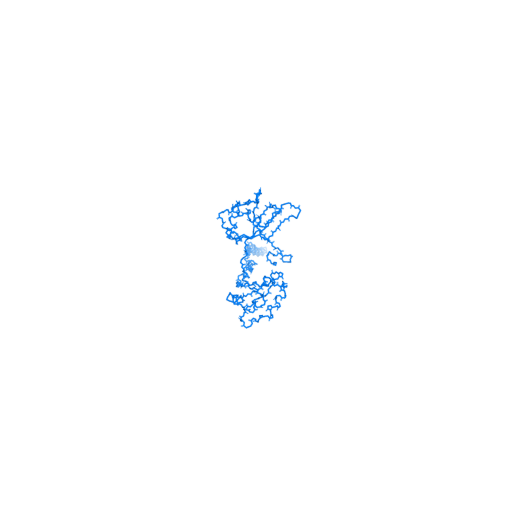0 90.56 216 ALA A N 1
ATOM 1656 C CA . ALA A 1 216 ? 5.482 17.279 -8.184 1.00 90.56 216 ALA A CA 1
ATOM 1657 C C . ALA A 1 216 ? 5.818 17.257 -9.686 1.00 90.56 216 ALA A C 1
ATOM 1659 O O . ALA A 1 216 ? 5.608 18.252 -10.375 1.00 90.56 216 ALA A O 1
ATOM 1660 N N . GLN A 1 217 ? 6.285 16.119 -10.210 1.00 87.94 217 GLN A N 1
ATOM 1661 C CA . GLN A 1 217 ? 6.588 15.955 -11.635 1.00 87.94 217 GLN A CA 1
ATOM 1662 C C . GLN A 1 217 ? 5.335 15.774 -12.509 1.00 87.94 217 GLN A C 1
ATOM 1664 O O . GLN A 1 217 ? 5.384 16.082 -13.699 1.00 87.94 217 GLN A O 1
ATOM 1669 N N . VAL A 1 218 ? 4.210 15.298 -11.948 1.00 90.25 218 VAL A N 1
ATOM 1670 C CA . VAL A 1 218 ? 2.901 15.034 -12.606 1.00 90.25 218 VAL A CA 1
ATOM 1671 C C . VAL A 1 218 ? 2.932 13.946 -13.696 1.00 90.25 218 VAL A C 1
ATOM 1673 O O . VAL A 1 218 ? 1.940 13.245 -13.925 1.00 90.25 218 VAL A O 1
ATOM 1676 N N . ARG A 1 219 ? 4.061 13.785 -14.383 1.00 93.88 219 ARG A N 1
ATOM 1677 C CA . ARG A 1 219 ? 4.280 12.857 -15.486 1.00 93.88 219 ARG A CA 1
ATOM 1678 C C . ARG A 1 219 ? 5.622 12.161 -15.301 1.00 93.88 219 ARG A C 1
ATOM 1680 O O . ARG A 1 219 ? 6.594 12.798 -14.913 1.00 93.88 219 ARG A O 1
ATOM 1687 N N . LEU A 1 220 ? 5.660 10.873 -15.618 1.00 94.06 220 LEU A N 1
ATOM 1688 C CA . LEU A 1 220 ? 6.885 10.085 -15.686 1.00 94.06 220 LEU A CA 1
ATOM 1689 C C . LEU A 1 220 ? 7.161 9.712 -17.136 1.00 94.06 220 LEU A C 1
ATOM 1691 O O . LEU A 1 220 ? 6.253 9.332 -17.876 1.00 94.06 220 LEU A O 1
ATOM 1695 N N . TYR A 1 221 ? 8.418 9.806 -17.534 1.00 93.88 221 TYR A N 1
ATOM 1696 C CA . TYR A 1 221 ? 8.890 9.325 -18.822 1.00 93.88 221 TYR A CA 1
ATOM 1697 C C . TYR A 1 221 ? 9.258 7.849 -18.699 1.00 93.88 221 TYR A C 1
ATOM 1699 O O . TYR A 1 221 ? 9.936 7.448 -17.750 1.00 93.88 221 TYR A O 1
ATOM 1707 N N . ILE A 1 222 ? 8.738 7.040 -19.619 1.00 92.88 222 ILE A N 1
ATOM 1708 C CA . ILE A 1 222 ? 9.035 5.615 -19.734 1.00 92.88 222 ILE A CA 1
ATOM 1709 C C . ILE A 1 222 ? 9.302 5.339 -21.209 1.00 92.88 222 ILE A C 1
ATOM 1711 O O . ILE A 1 222 ? 8.381 5.338 -22.030 1.00 92.88 222 ILE A O 1
ATOM 1715 N N . GLU A 1 223 ? 10.575 5.130 -21.534 1.00 90.31 223 GLU A N 1
ATOM 1716 C CA . GLU A 1 223 ? 11.073 5.002 -22.904 1.00 90.31 223 GLU A CA 1
ATOM 1717 C C . GLU A 1 223 ? 10.681 6.215 -23.759 1.00 90.31 223 GLU A C 1
ATOM 1719 O O . GLU A 1 223 ? 11.144 7.326 -23.503 1.00 90.31 223 GLU A O 1
ATOM 1724 N N . TRP A 1 224 ? 9.820 6.001 -24.753 1.00 89.06 224 TRP A N 1
ATOM 1725 C CA . TRP A 1 224 ? 9.307 7.005 -25.682 1.00 89.06 224 TRP A CA 1
ATOM 1726 C C . TRP A 1 224 ? 7.952 7.575 -25.250 1.00 89.06 224 TRP A C 1
ATOM 1728 O O . TRP A 1 224 ? 7.374 8.402 -25.952 1.00 89.06 224 TRP A O 1
ATOM 1738 N N . ASN A 1 225 ? 7.424 7.139 -24.103 1.00 90.00 225 ASN A N 1
ATOM 1739 C CA . ASN A 1 225 ? 6.091 7.501 -23.643 1.00 90.00 225 ASN A CA 1
ATOM 1740 C C . ASN A 1 225 ? 6.153 8.439 -22.444 1.00 90.00 225 ASN A C 1
ATOM 1742 O O . ASN A 1 225 ? 6.814 8.181 -21.439 1.00 90.00 225 ASN A O 1
ATOM 1746 N N . SER A 1 226 ? 5.381 9.519 -22.524 1.00 92.81 226 SER A N 1
ATOM 1747 C CA . SER A 1 226 ? 5.122 10.384 -21.381 1.00 92.81 226 SER A CA 1
ATOM 1748 C C . SER A 1 226 ? 3.844 9.916 -20.684 1.00 92.81 226 SER A C 1
ATOM 1750 O O . SER A 1 226 ? 2.741 10.089 -21.207 1.00 92.81 226 SER A O 1
ATOM 1752 N N . CYS A 1 227 ? 3.994 9.327 -19.503 1.00 93.31 227 CYS A N 1
ATOM 1753 C CA . CYS A 1 227 ? 2.926 8.696 -18.740 1.00 93.31 227 CYS A CA 1
ATOM 1754 C C . CYS A 1 227 ? 2.407 9.646 -17.655 1.00 93.31 227 CYS A C 1
ATOM 1756 O O . CYS A 1 227 ? 3.184 10.222 -16.896 1.00 93.31 227 CYS A O 1
ATOM 1758 N N . ARG A 1 228 ? 1.084 9.818 -17.554 1.00 94.25 228 ARG A N 1
ATOM 1759 C CA . ARG A 1 228 ? 0.469 10.614 -16.476 1.00 94.25 228 ARG A CA 1
ATOM 1760 C C . ARG A 1 228 ? 0.497 9.827 -15.167 1.00 94.25 228 ARG A C 1
ATOM 1762 O O . ARG A 1 228 ? 0.329 8.609 -15.186 1.00 94.25 228 ARG A O 1
ATOM 1769 N N . VAL A 1 229 ? 0.643 10.529 -14.046 1.00 94.62 229 VAL A N 1
ATOM 1770 C CA . VAL A 1 229 ? 0.713 9.920 -12.719 1.00 94.62 229 VAL A CA 1
ATOM 1771 C C . VAL A 1 229 ? -0.352 10.499 -11.789 1.00 94.62 229 VAL A C 1
ATOM 1773 O O . VAL A 1 229 ? -0.511 11.713 -11.717 1.00 94.62 229 VAL A O 1
ATOM 1776 N N . ASP A 1 230 ? -1.054 9.645 -11.041 1.00 93.44 230 ASP A N 1
ATOM 1777 C CA . ASP A 1 230 ? -2.000 10.057 -9.995 1.00 93.44 230 ASP A CA 1
ATOM 1778 C C . ASP A 1 230 ? -1.919 9.161 -8.752 1.00 93.44 230 ASP A C 1
ATOM 1780 O O . ASP A 1 230 ? -1.295 8.103 -8.761 1.00 93.44 230 ASP A O 1
ATOM 1784 N N . ASP A 1 231 ? -2.568 9.574 -7.659 1.00 92.62 231 ASP A N 1
ATOM 1785 C CA . ASP A 1 231 ? -2.692 8.708 -6.485 1.00 92.62 231 ASP A CA 1
ATOM 1786 C C . ASP A 1 231 ? -3.659 7.568 -6.777 1.00 92.62 231 ASP A C 1
ATOM 1788 O O . ASP A 1 231 ? -4.760 7.777 -7.290 1.00 92.62 231 ASP A O 1
ATOM 1792 N N . HIS A 1 232 ? -3.273 6.359 -6.386 1.00 91.75 232 HIS A N 1
ATOM 1793 C CA . HIS A 1 232 ? -4.149 5.208 -6.460 1.00 91.75 232 HIS A CA 1
ATOM 1794 C C . HIS A 1 232 ? -4.874 5.011 -5.127 1.00 91.75 232 HIS A C 1
ATOM 1796 O O . HIS A 1 232 ? -4.385 4.335 -4.219 1.00 91.75 232 HIS A O 1
ATOM 1802 N N . LEU A 1 233 ? -6.067 5.596 -5.021 1.00 85.88 233 LEU A N 1
ATOM 1803 C CA . LEU A 1 233 ? -6.954 5.429 -3.873 1.00 85.88 233 LEU A CA 1
ATOM 1804 C C . LEU A 1 233 ? -8.041 4.406 -4.212 1.00 85.88 233 LEU A C 1
ATOM 1806 O O . LEU A 1 233 ? -8.941 4.678 -5.003 1.00 85.88 233 LEU A O 1
ATOM 1810 N N . THR A 1 234 ? -7.968 3.218 -3.609 1.00 75.06 234 THR A N 1
ATOM 1811 C CA . THR A 1 234 ? -9.059 2.238 -3.697 1.00 75.06 234 THR A CA 1
ATOM 1812 C C . THR A 1 234 ? -10.002 2.443 -2.522 1.00 75.06 234 THR A C 1
ATOM 1814 O O . THR A 1 234 ? -9.729 1.993 -1.411 1.00 75.06 234 THR A O 1
ATOM 1817 N N . VAL A 1 235 ? -11.114 3.133 -2.762 1.00 77.31 235 VAL A N 1
ATOM 1818 C CA . VAL A 1 235 ? -12.175 3.274 -1.763 1.00 77.31 235 VAL A CA 1
ATOM 1819 C C . VAL A 1 235 ? -13.115 2.078 -1.896 1.00 77.31 235 VAL A C 1
ATOM 1821 O O . VAL A 1 235 ? -13.909 2.000 -2.833 1.00 77.31 235 VAL A O 1
ATOM 1824 N N . THR A 1 236 ? -13.018 1.119 -0.976 1.00 75.19 236 THR A N 1
ATOM 1825 C CA . THR A 1 236 ? -13.928 -0.031 -0.937 1.00 75.19 236 THR A CA 1
ATOM 1826 C C . THR A 1 236 ? -15.184 0.314 -0.139 1.00 75.19 236 THR A C 1
ATOM 1828 O O . THR A 1 236 ? -15.114 0.775 1.002 1.00 75.19 236 THR A O 1
ATOM 1831 N N . ARG A 1 237 ? -16.356 0.091 -0.745 1.00 80.69 237 ARG A N 1
ATOM 1832 C CA . ARG A 1 237 ? -17.664 0.231 -0.092 1.00 80.69 237 ARG A CA 1
ATOM 1833 C C . ARG A 1 237 ? -18.215 -1.153 0.219 1.00 80.69 237 ARG A C 1
ATOM 1835 O O . ARG A 1 237 ? -18.376 -1.967 -0.689 1.00 80.69 237 ARG A O 1
ATOM 1842 N N . CYS A 1 238 ? -18.529 -1.417 1.483 1.00 79.06 238 CYS A N 1
ATOM 1843 C CA . CYS A 1 238 ? -19.178 -2.669 1.854 1.00 79.06 238 CYS A CA 1
ATOM 1844 C C . CYS A 1 238 ? -20.613 -2.703 1.307 1.00 79.06 238 CYS A C 1
ATOM 1846 O O . CYS A 1 238 ? -21.406 -1.805 1.580 1.00 79.06 238 CYS A O 1
ATOM 1848 N N . TYR A 1 239 ? -20.979 -3.757 0.576 1.00 81.81 239 TYR A N 1
ATOM 1849 C CA . TYR A 1 239 ? -22.321 -3.887 -0.008 1.00 81.81 239 TYR A CA 1
ATOM 1850 C C . TYR A 1 239 ? -23.429 -4.082 1.034 1.00 81.81 239 TYR A C 1
ATOM 1852 O O . TYR A 1 239 ? -24.586 -3.774 0.757 1.00 81.81 239 TYR A O 1
ATOM 1860 N N . LYS A 1 240 ? -23.087 -4.560 2.239 1.00 81.62 240 LYS A N 1
ATOM 1861 C CA . LYS A 1 240 ? -24.060 -4.816 3.309 1.00 81.62 240 LYS A CA 1
ATOM 1862 C C . LYS A 1 240 ? -24.346 -3.576 4.154 1.00 81.62 240 LYS A C 1
ATOM 1864 O O . LYS A 1 240 ? -25.503 -3.265 4.396 1.00 81.62 240 LYS A O 1
ATOM 1869 N N . CYS A 1 241 ? -23.307 -2.880 4.614 1.00 83.94 241 CYS A N 1
ATOM 1870 C CA . CYS A 1 241 ? -23.459 -1.731 5.516 1.00 83.94 241 CYS A CA 1
ATOM 1871 C C . CYS A 1 241 ? -23.265 -0.374 4.830 1.00 83.94 241 CYS A C 1
ATOM 1873 O O . CYS A 1 241 ? -23.418 0.650 5.484 1.00 83.94 241 CYS A O 1
ATOM 1875 N N . GLN A 1 242 ? -22.896 -0.350 3.543 1.00 83.12 242 GLN A N 1
ATOM 1876 C CA . GLN A 1 242 ? -22.606 0.855 2.752 1.00 83.12 242 GLN A CA 1
ATOM 1877 C C . GLN A 1 242 ? -21.488 1.757 3.317 1.00 83.12 242 GLN A C 1
ATOM 1879 O O . GLN A 1 242 ? -21.167 2.778 2.714 1.00 83.12 242 GLN A O 1
ATOM 1884 N N . ALA A 1 243 ? -20.841 1.366 4.419 1.00 76.75 243 ALA A N 1
ATOM 1885 C CA . ALA A 1 243 ? -19.700 2.069 4.987 1.00 76.75 243 ALA A CA 1
ATOM 1886 C C . ALA A 1 243 ? -18.442 1.879 4.124 1.00 76.75 243 ALA A C 1
ATOM 1888 O O . ALA A 1 243 ? -18.230 0.823 3.510 1.00 76.75 243 ALA A O 1
ATOM 1889 N N . LEU A 1 244 ? -17.596 2.908 4.105 1.00 78.06 244 LEU A N 1
ATOM 1890 C CA . LEU A 1 244 ? -16.286 2.874 3.459 1.00 78.06 244 LEU A CA 1
ATOM 1891 C C . LEU A 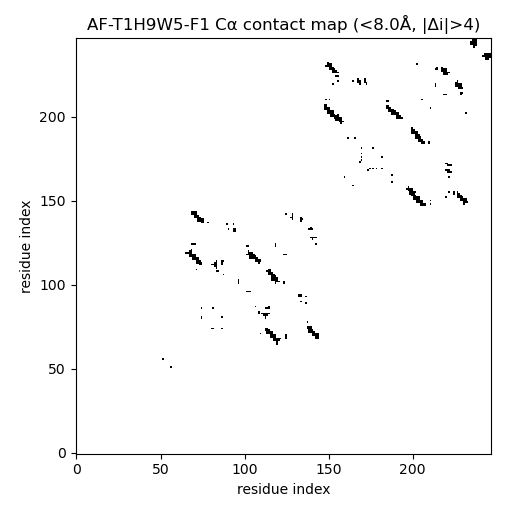1 244 ? -15.271 2.197 4.392 1.00 78.06 244 LEU A C 1
ATOM 1893 O O . LEU A 1 244 ? -15.264 2.467 5.590 1.00 78.06 244 LEU A O 1
ATOM 1897 N N . GLY A 1 245 ? -14.424 1.315 3.859 1.00 64.75 245 GLY A N 1
ATOM 1898 C CA . GLY A 1 245 ? -13.302 0.721 4.605 1.00 64.75 245 GLY A CA 1
ATOM 1899 C C . GLY A 1 245 ? -13.652 -0.366 5.636 1.00 64.75 245 GLY A C 1
ATOM 1900 O O . GLY A 1 245 ? -12.759 -0.847 6.321 1.00 64.75 245 GLY A O 1
ATOM 1901 N N . HIS A 1 246 ? -14.915 -0.790 5.735 1.00 63.47 246 HIS A N 1
ATOM 1902 C CA . HIS A 1 246 ? -15.379 -1.895 6.598 1.00 63.47 246 HIS A CA 1
ATOM 1903 C C . HIS A 1 246 ? -15.294 -3.272 5.893 1.00 63.47 246 HIS A C 1
ATOM 1905 O O . HIS A 1 246 ? -16.081 -4.168 6.184 1.00 63.47 246 HIS A O 1
ATOM 1911 N N . VAL A 1 247 ? -14.415 -3.432 4.899 1.00 54.06 247 VAL A N 1
ATOM 1912 C CA . VAL A 1 247 ? -14.278 -4.697 4.147 1.00 54.06 247 VAL A CA 1
ATOM 1913 C C . VAL A 1 247 ? -13.232 -5.590 4.793 1.00 54.06 247 VAL A C 1
ATOM 1915 O O . VAL A 1 247 ? -12.136 -5.067 5.087 1.00 54.06 247 VAL A O 1
#

Organism: Rhodnius prolixus (NCBI:txid13249)

Mean predicted aligned error: 16.23 Å

pLDDT: mean 78.87, std 11.29, range [52.09, 94.62]

Nearest PDB structures (foldseek):
  9f4n-assembly1_A  TM=3.701E-01  e=4.403E-04  Homo sapiens
  2rqm-assembly1_A  TM=4.356E-01  e=5.172E-01  Mus musculus
  6u9d-assembly2_W-2  TM=2.521E-01  e=2.542E-02  Saccharomyces cerevisiae
  5h5u-assembly1_4  TM=3.344E-01  e=3.254E-01  Escherichia coli K-12